Protein AF-A0A0D3ISE8-F1 (afdb_monomer_lite)

pLDDT: mean 75.09, std 15.98, range [28.34, 93.44]

Secondary structure (DSSP, 8-state):
--TTHHHHHHHHHHHHHHHHHHHHHHHHHHHHHHHHHHHHHHHHHHHHHHHHHHHH---SHHHHHHHHTT--HHHHHHHHHHHHHIIIIIS--GGG-----SSS-TTS--HHHHHHIIIIIIHHHHHHHHHTT---SSPPPP---------SSPPPHHHHHHHHHHS--HHHHHHHHHHHHHHHHHTTS--HHHHHS-SSPPPSSGGGTT-EEEEEEEEEETTEEEEEEEEEEEEEE--SSS-BSSTT--SBPPTT-EEEEE--BTTTTBPPEEEEE---GGGBT-SSTT-EEE-GGGS---PSP------------------

Organism: Emiliania huxleyi (strain CCMP1516) (NCBI:txid280463)

Foldseek 3Di:
DPPVVVVVVVVVVVVVVVVVVVVVLVVVVVVLVVLLVVLLQLQLVLQLLLLLCVQPADQAPVSLCVVQPPDDQVVLLVVLVSNQCSCCRNQVVVVLDDDDDPPPDPPPRHSVVSSCCVHVPVNVVVVVCVVVVNGDPGGDRDDRPPPPPPDPDDDDPVNVVCVVVSPDPVVVSVVSSVVVNVVCVVVVNDDSQLSLFDPFDDALDPVQAFFKKWWQAFAADPNDTDTDTAIWGFHDFFCQPDDAQDPPGPDGDHGSWTWTWGDQDPVRRRHTDTGTDDADRVLDSPNDHRRMYGDPVVSDPPDPDDDPPPPPPPPPPDDDDDD

Radius of gyration: 29.72 Å; chains: 1; bounding box: 118×64×83 Å

Structure (mmCIF, N/CA/C/O backbone):
data_AF-A0A0D3ISE8-F1
#
_entry.id   AF-A0A0D3ISE8-F1
#
loop_
_atom_site.group_PDB
_atom_site.id
_atom_site.type_symbol
_atom_site.label_atom_id
_atom_site.label_alt_id
_atom_site.label_comp_id
_atom_site.label_asym_id
_atom_site.label_entity_id
_atom_site.label_seq_id
_atom_site.pdbx_PDB_ins_code
_atom_site.Cartn_x
_atom_site.Cartn_y
_atom_site.Cartn_z
_atom_site.occupancy
_atom_site.B_iso_or_equiv
_atom_site.auth_seq_id
_atom_site.auth_comp_id
_atom_site.auth_asym_id
_atom_site.auth_atom_id
_atom_site.pdbx_PDB_model_num
ATOM 1 N N . MET A 1 1 ? 65.455 -18.758 -39.097 1.00 51.09 1 MET A N 1
ATOM 2 C CA . MET A 1 1 ? 64.749 -18.378 -37.848 1.00 51.09 1 MET A CA 1
ATOM 3 C C . MET A 1 1 ? 63.509 -17.487 -38.061 1.00 51.09 1 MET A C 1
ATOM 5 O O . MET A 1 1 ? 62.629 -17.531 -37.218 1.00 51.09 1 MET A O 1
ATOM 9 N N . ALA A 1 2 ? 63.367 -16.719 -39.157 1.00 54.50 2 ALA A N 1
ATOM 10 C CA . ALA A 1 2 ? 62.253 -15.760 -39.323 1.00 54.50 2 ALA A CA 1
ATOM 11 C C . ALA A 1 2 ? 60.922 -16.327 -39.887 1.00 54.50 2 ALA A C 1
ATOM 13 O O . ALA A 1 2 ? 59.869 -15.743 -39.660 1.00 54.50 2 ALA A O 1
ATOM 14 N N . ARG A 1 3 ? 60.924 -17.477 -40.584 1.00 52.91 3 ARG A N 1
ATOM 15 C CA . ARG A 1 3 ? 59.723 -18.024 -41.264 1.00 52.91 3 ARG A CA 1
ATOM 16 C C . ARG A 1 3 ? 58.707 -18.743 -40.358 1.00 52.91 3 ARG A C 1
ATOM 18 O O . ARG A 1 3 ? 57.596 -18.992 -40.805 1.00 52.91 3 ARG A O 1
ATOM 25 N N . ARG A 1 4 ? 59.058 -19.063 -39.105 1.00 54.62 4 ARG A N 1
ATOM 26 C CA . ARG A 1 4 ? 58.137 -19.699 -38.136 1.00 54.62 4 ARG A CA 1
ATOM 27 C C . ARG A 1 4 ? 57.311 -18.701 -37.312 1.00 54.62 4 ARG A C 1
ATOM 29 O O . ARG A 1 4 ? 56.326 -19.108 -36.732 1.00 54.62 4 ARG A O 1
ATOM 36 N N . ARG A 1 5 ? 57.657 -17.406 -37.304 1.00 59.53 5 ARG A N 1
ATOM 37 C CA . ARG A 1 5 ? 56.983 -16.393 -36.462 1.00 59.53 5 ARG A CA 1
ATOM 38 C C . ARG A 1 5 ? 55.667 -15.859 -37.038 1.00 59.53 5 ARG A C 1
ATOM 40 O O . ARG A 1 5 ? 54.804 -15.435 -36.290 1.00 59.53 5 ARG A O 1
ATOM 47 N N . LEU A 1 6 ? 55.507 -15.883 -38.361 1.00 62.50 6 LEU A N 1
ATOM 48 C CA . LEU A 1 6 ? 54.318 -15.368 -39.057 1.00 62.50 6 LEU A CA 1
ATOM 49 C C . LEU A 1 6 ? 53.047 -16.219 -38.845 1.00 62.50 6 LEU A C 1
ATOM 51 O O . LEU A 1 6 ? 51.999 -15.642 -38.572 1.00 62.50 6 LEU A O 1
ATOM 55 N N . PRO A 1 7 ? 53.098 -17.565 -38.934 1.00 70.69 7 PRO A N 1
ATOM 56 C CA . PRO A 1 7 ? 51.941 -18.412 -38.642 1.00 70.69 7 PRO A CA 1
ATOM 57 C C . PRO A 1 7 ? 51.504 -18.333 -37.176 1.00 70.69 7 PRO A C 1
ATOM 59 O O . PRO A 1 7 ? 50.307 -18.359 -36.903 1.00 70.69 7 PRO A O 1
ATOM 62 N N . ASP A 1 8 ? 52.464 -18.225 -36.256 1.00 73.00 8 ASP A N 1
ATOM 63 C CA . ASP A 1 8 ? 52.194 -18.131 -34.820 1.00 73.00 8 ASP A CA 1
ATOM 64 C C . ASP A 1 8 ? 51.576 -16.766 -34.474 1.00 73.00 8 ASP A C 1
ATOM 66 O O . ASP A 1 8 ? 50.517 -16.732 -33.857 1.00 73.00 8 ASP A O 1
ATOM 70 N N . ALA A 1 9 ? 52.101 -15.664 -35.025 1.00 71.50 9 ALA A N 1
ATOM 71 C CA . ALA A 1 9 ? 51.506 -14.331 -34.876 1.00 71.50 9 ALA A CA 1
ATOM 72 C C . ALA A 1 9 ? 50.088 -14.221 -35.479 1.00 71.50 9 ALA A C 1
ATOM 74 O O . ALA A 1 9 ? 49.227 -13.530 -34.942 1.00 71.50 9 ALA A O 1
ATOM 75 N N . LEU A 1 10 ? 49.805 -14.919 -36.589 1.00 71.62 10 LEU A N 1
ATOM 76 C CA . LEU A 1 10 ? 48.455 -14.977 -37.167 1.00 71.62 10 LEU A CA 1
ATOM 77 C C . LEU A 1 10 ? 47.486 -15.814 -36.320 1.00 71.62 10 LEU A C 1
ATOM 79 O O . LEU A 1 10 ? 46.290 -15.522 -36.301 1.00 71.62 10 LEU A O 1
ATOM 83 N N . LYS A 1 11 ? 47.970 -16.860 -35.640 1.00 75.31 11 LYS A N 1
ATOM 84 C CA . LYS A 1 11 ? 47.167 -17.638 -34.686 1.00 75.31 11 LYS A CA 1
ATOM 85 C C . LYS A 1 11 ? 46.884 -16.838 -33.419 1.00 75.31 11 LYS A C 1
ATOM 87 O O . LYS A 1 11 ? 45.742 -16.838 -32.976 1.00 75.31 11 LYS A O 1
ATOM 92 N N . GLU A 1 12 ? 47.884 -16.138 -32.893 1.00 72.19 12 GLU A N 1
ATOM 93 C CA . GLU A 1 12 ? 47.749 -15.242 -31.740 1.00 72.19 12 GLU A CA 1
ATOM 94 C C . GLU A 1 12 ? 46.764 -14.107 -32.043 1.00 72.19 12 GLU A C 1
ATOM 96 O O . GLU A 1 12 ? 45.778 -13.965 -31.329 1.00 72.19 12 GLU A O 1
ATOM 101 N N . GLY A 1 13 ? 46.908 -13.408 -33.175 1.00 71.56 13 GLY A N 1
ATOM 102 C CA . GLY A 1 13 ? 45.966 -12.353 -33.566 1.00 71.56 13 GLY A CA 1
ATOM 103 C C . GLY A 1 13 ? 44.532 -12.855 -33.789 1.00 71.56 13 GLY A C 1
ATOM 104 O O . GLY A 1 13 ? 43.572 -12.169 -33.450 1.00 71.56 13 GLY A O 1
ATOM 105 N N . ARG A 1 14 ? 44.347 -14.079 -34.308 1.00 75.00 14 ARG A N 1
ATOM 106 C CA . ARG A 1 14 ? 43.011 -14.702 -34.398 1.00 75.00 14 ARG A CA 1
ATOM 107 C C . ARG A 1 14 ? 42.446 -15.054 -33.023 1.00 75.00 14 ARG A C 1
ATOM 109 O O . ARG A 1 14 ? 41.250 -14.885 -32.814 1.00 75.00 14 ARG A O 1
ATOM 116 N N . ALA A 1 15 ? 43.278 -15.537 -32.104 1.00 74.88 15 ALA A N 1
ATOM 117 C CA . ALA A 1 15 ? 42.865 -15.846 -30.740 1.00 74.88 15 ALA A CA 1
ATOM 118 C C . ALA A 1 15 ? 42.490 -14.578 -29.953 1.00 74.88 15 ALA A C 1
ATOM 120 O O . ALA A 1 15 ? 41.506 -14.598 -29.220 1.00 74.88 15 ALA A O 1
ATOM 121 N N . GLU A 1 16 ? 43.210 -13.472 -30.154 1.00 73.38 16 GLU A N 1
ATOM 122 C CA . GLU A 1 16 ? 42.896 -12.164 -29.563 1.00 73.38 16 GLU A CA 1
ATOM 123 C C . GLU A 1 16 ? 41.580 -11.581 -30.094 1.00 73.38 16 GLU A C 1
ATOM 125 O O . GLU A 1 16 ? 40.774 -11.069 -29.320 1.00 73.38 16 GLU A O 1
ATOM 130 N N . VAL A 1 17 ? 41.315 -11.695 -31.400 1.00 76.00 17 VAL A N 1
ATOM 131 C CA . VAL A 1 17 ? 40.027 -11.267 -31.977 1.00 76.00 17 VAL A CA 1
ATOM 132 C C . VAL A 1 17 ? 38.878 -12.112 -31.421 1.00 76.00 17 VAL A C 1
ATOM 134 O O . VAL A 1 17 ? 37.874 -11.557 -30.984 1.00 76.00 17 VAL A O 1
ATOM 137 N N . LEU A 1 18 ? 39.048 -13.438 -31.353 1.00 75.94 18 LEU A N 1
ATOM 138 C CA . LEU A 1 18 ? 38.042 -14.340 -30.784 1.00 75.94 18 LEU A CA 1
ATOM 139 C C . LEU A 1 18 ? 37.783 -14.068 -29.296 1.00 75.94 18 LEU A C 1
ATOM 141 O O . LEU A 1 18 ? 36.626 -14.083 -28.878 1.00 75.94 18 LEU A O 1
ATOM 145 N N . SER A 1 19 ? 38.821 -13.803 -28.495 1.00 74.81 19 SER A N 1
ATOM 146 C CA . SER A 1 19 ? 38.646 -13.499 -27.068 1.00 74.81 19 SER A CA 1
ATOM 147 C C . SER A 1 19 ? 37.927 -12.166 -26.860 1.00 74.81 19 SER A C 1
ATOM 149 O O . SER A 1 19 ? 37.027 -12.068 -26.028 1.00 74.81 19 SER A O 1
ATOM 151 N N . HIS A 1 20 ? 38.252 -11.159 -27.669 1.00 74.31 20 HIS A N 1
ATOM 152 C CA . HIS A 1 20 ? 37.596 -9.859 -27.638 1.00 74.31 20 HIS A CA 1
ATOM 153 C C . HIS A 1 20 ? 36.128 -9.928 -28.091 1.00 74.31 20 HIS A C 1
ATOM 155 O O . HIS A 1 20 ? 35.269 -9.256 -27.513 1.00 74.31 20 HIS A O 1
ATOM 161 N N . ASP A 1 21 ? 35.808 -10.756 -29.087 1.00 73.00 21 ASP A N 1
ATOM 162 C CA . ASP A 1 21 ? 34.426 -10.971 -29.525 1.00 73.00 21 ASP A CA 1
ATOM 163 C C . ASP A 1 21 ? 33.613 -11.739 -28.469 1.00 73.00 21 ASP A C 1
ATOM 165 O O . ASP A 1 21 ? 32.480 -11.351 -28.171 1.00 73.00 21 ASP A O 1
ATOM 169 N N . GLN A 1 22 ? 34.206 -12.740 -27.808 1.00 76.25 22 GLN A N 1
ATOM 170 C CA . GLN A 1 22 ? 33.595 -13.419 -26.658 1.00 76.25 22 GLN A CA 1
ATOM 171 C C . GLN A 1 22 ? 33.342 -12.460 -25.489 1.00 76.25 22 GLN A C 1
ATOM 173 O O . GLN A 1 22 ? 32.250 -12.451 -24.923 1.00 76.25 22 GLN A O 1
ATOM 178 N N . GLU A 1 23 ? 34.306 -11.602 -25.149 1.00 77.75 23 GLU A N 1
ATOM 179 C CA . GLU A 1 23 ? 34.136 -10.614 -24.083 1.00 77.75 23 GLU A CA 1
ATOM 180 C C . GLU A 1 23 ? 33.018 -9.610 -24.413 1.00 77.75 23 GLU A C 1
ATOM 182 O O . GLU A 1 23 ? 32.206 -9.254 -23.553 1.00 77.75 23 GLU A O 1
ATOM 187 N N . LYS A 1 24 ? 32.915 -9.174 -25.675 1.00 78.31 24 LYS A N 1
ATOM 188 C CA . LYS A 1 24 ? 31.809 -8.325 -26.136 1.00 78.31 24 LYS A CA 1
ATOM 189 C C . LYS A 1 24 ? 30.454 -9.014 -26.019 1.00 78.31 24 LYS A C 1
ATOM 191 O O . LYS A 1 24 ? 29.491 -8.346 -25.637 1.00 78.31 24 LYS A O 1
ATOM 196 N N . LEU A 1 25 ? 30.365 -10.299 -26.361 1.00 74.69 25 LEU A N 1
ATOM 197 C CA . LEU A 1 25 ? 29.138 -11.081 -26.210 1.00 74.69 25 LEU A CA 1
ATOM 198 C C . LEU A 1 25 ? 28.745 -11.192 -24.734 1.00 74.69 25 LEU A C 1
ATOM 200 O O . LEU A 1 25 ? 27.628 -10.812 -24.393 1.00 74.69 25 LEU A O 1
ATOM 204 N N . LEU A 1 26 ? 29.678 -11.555 -23.850 1.00 74.12 26 LEU A N 1
ATOM 205 C CA . LEU A 1 26 ? 29.433 -11.636 -22.404 1.00 74.12 26 LEU A CA 1
ATOM 206 C C . LEU A 1 26 ? 28.942 -10.303 -21.822 1.00 74.12 26 LEU A C 1
ATOM 208 O O . LEU A 1 26 ? 27.924 -10.255 -21.134 1.00 74.12 26 LEU A O 1
ATOM 212 N N . ARG A 1 27 ? 29.595 -9.181 -22.154 1.00 75.12 27 ARG A N 1
ATOM 213 C CA . ARG A 1 27 ? 29.157 -7.848 -21.697 1.00 75.12 27 ARG A CA 1
ATOM 214 C C . ARG A 1 27 ? 27.747 -7.495 -22.181 1.00 75.12 27 ARG A C 1
ATOM 216 O O . ARG A 1 27 ? 27.013 -6.790 -21.485 1.00 75.12 27 ARG A O 1
ATOM 223 N N . ARG A 1 28 ? 27.362 -7.946 -23.378 1.00 71.25 28 ARG A N 1
ATOM 224 C CA . ARG A 1 28 ? 26.012 -7.740 -23.925 1.00 71.25 28 ARG A CA 1
ATOM 225 C C . ARG A 1 28 ? 24.989 -8.620 -23.222 1.00 71.25 28 ARG A C 1
ATOM 227 O O . ARG A 1 28 ? 23.940 -8.103 -22.851 1.00 71.25 28 ARG A O 1
ATOM 234 N N . GLU A 1 29 ? 25.302 -9.890 -22.996 1.00 72.81 29 GLU A N 1
ATOM 235 C CA . GLU A 1 29 ? 24.462 -10.808 -22.223 1.00 72.81 29 GLU A CA 1
ATOM 236 C C . GLU A 1 29 ? 24.224 -10.273 -20.807 1.00 72.81 29 GLU A C 1
ATOM 238 O O . GLU A 1 29 ? 23.079 -10.190 -20.365 1.00 72.81 29 GLU A O 1
ATOM 243 N N . GLU A 1 30 ? 25.267 -9.785 -20.130 1.00 75.75 30 GLU A N 1
ATOM 244 C CA . GLU A 1 30 ? 25.132 -9.119 -18.833 1.00 75.75 30 GLU A CA 1
ATOM 245 C C . GLU A 1 30 ? 24.231 -7.880 -18.900 1.00 75.75 30 GLU A C 1
ATOM 247 O O . GLU A 1 30 ? 23.394 -7.665 -18.021 1.00 75.75 30 GLU A O 1
ATOM 252 N N . ALA A 1 31 ? 24.389 -7.039 -19.927 1.00 74.19 31 ALA A N 1
ATOM 253 C CA . ALA A 1 31 ? 23.574 -5.839 -20.090 1.00 74.19 31 ALA A CA 1
ATOM 254 C C . ALA A 1 31 ? 22.096 -6.183 -20.326 1.00 74.19 31 ALA A C 1
ATOM 256 O O . ALA A 1 31 ? 21.219 -5.568 -19.713 1.00 74.19 31 ALA A O 1
ATOM 257 N N . VAL A 1 32 ? 21.824 -7.185 -21.163 1.00 72.81 32 VAL A N 1
ATOM 258 C CA . VAL A 1 32 ? 20.482 -7.728 -21.410 1.00 72.81 32 VAL A CA 1
ATOM 259 C C . VAL A 1 32 ? 19.896 -8.304 -20.123 1.00 72.81 32 VAL A C 1
ATOM 261 O O . VAL A 1 32 ? 18.769 -7.972 -19.760 1.00 72.81 32 VAL A O 1
ATOM 264 N N . GLN A 1 33 ? 20.672 -9.081 -19.365 1.00 74.56 33 GLN A N 1
ATOM 265 C CA . GLN A 1 33 ? 20.223 -9.657 -18.100 1.00 74.56 33 GLN A CA 1
ATOM 266 C C . GLN A 1 33 ? 19.916 -8.578 -17.053 1.00 74.56 33 GLN A C 1
ATOM 268 O O . GLN A 1 33 ? 18.915 -8.671 -16.341 1.00 74.56 33 GLN A O 1
ATOM 273 N N . ARG A 1 34 ? 20.726 -7.515 -16.972 1.00 77.69 34 ARG A N 1
ATOM 274 C CA . ARG A 1 34 ? 20.446 -6.360 -16.101 1.00 77.69 34 ARG A CA 1
ATOM 275 C C . ARG A 1 34 ? 19.155 -5.653 -16.505 1.00 77.69 34 ARG A C 1
ATOM 277 O O . ARG A 1 34 ? 18.360 -5.310 -15.633 1.00 77.69 34 ARG A O 1
ATOM 284 N N . GLN A 1 35 ? 18.921 -5.458 -17.804 1.00 74.38 35 GLN A N 1
ATOM 285 C CA . GLN A 1 35 ? 17.669 -4.881 -18.302 1.00 74.38 35 GLN A CA 1
ATOM 286 C C . GLN A 1 35 ? 16.468 -5.773 -17.982 1.00 74.38 35 GLN A C 1
ATOM 288 O O . GLN A 1 35 ? 15.439 -5.262 -17.545 1.00 74.38 35 GLN A O 1
ATOM 293 N N . LEU A 1 36 ? 16.609 -7.092 -18.134 1.00 75.19 36 LEU A N 1
ATOM 294 C CA . LEU A 1 36 ? 15.574 -8.060 -17.790 1.00 75.19 36 LEU A CA 1
ATOM 295 C C . LEU A 1 36 ? 15.246 -8.027 -16.296 1.00 75.19 36 LEU A C 1
ATOM 297 O O . LEU A 1 36 ? 14.078 -7.944 -15.931 1.00 75.19 36 LEU A O 1
ATOM 301 N N . ASN A 1 37 ? 16.258 -8.035 -15.430 1.00 79.12 37 ASN A N 1
ATOM 302 C CA . ASN A 1 37 ? 16.052 -7.943 -13.987 1.00 79.12 37 ASN A CA 1
ATOM 303 C C . ASN A 1 37 ? 15.354 -6.625 -13.623 1.00 79.12 37 ASN A C 1
ATOM 305 O O . ASN A 1 37 ? 14.360 -6.637 -12.905 1.00 79.12 37 ASN A O 1
ATOM 309 N N . ALA A 1 38 ? 15.790 -5.495 -14.188 1.00 79.88 38 ALA A N 1
ATOM 310 C CA . ALA A 1 38 ? 15.128 -4.210 -13.974 1.00 79.88 38 ALA A CA 1
ATOM 311 C C . ALA A 1 38 ? 13.668 -4.206 -14.470 1.00 79.88 38 ALA A C 1
ATOM 313 O O . ALA A 1 38 ? 12.804 -3.603 -13.835 1.00 79.88 38 ALA A O 1
ATOM 314 N N . ALA A 1 39 ? 13.376 -4.886 -15.581 1.00 79.88 39 ALA A N 1
ATOM 315 C CA . ALA A 1 39 ? 12.022 -5.054 -16.102 1.00 79.88 39 ALA A CA 1
ATOM 316 C C . ALA A 1 39 ? 11.137 -5.863 -15.148 1.00 79.88 39 ALA A C 1
ATOM 318 O O . ALA A 1 39 ? 10.020 -5.449 -14.851 1.00 79.88 39 ALA A O 1
ATOM 319 N N . VAL A 1 40 ? 11.647 -6.993 -14.650 1.00 81.38 40 VAL A N 1
ATOM 320 C CA . VAL A 1 40 ? 10.960 -7.859 -13.682 1.00 81.38 40 VAL A CA 1
ATOM 321 C C . VAL A 1 40 ? 10.637 -7.078 -12.412 1.00 81.38 40 VAL A C 1
ATOM 323 O O . VAL A 1 40 ? 9.490 -7.074 -11.975 1.00 81.38 40 VAL A O 1
ATOM 326 N N . GLU A 1 41 ? 11.613 -6.360 -11.862 1.00 81.81 41 GLU A N 1
ATOM 327 C CA . GLU A 1 41 ? 11.424 -5.563 -10.652 1.00 81.81 41 GLU A CA 1
ATOM 328 C C . GLU A 1 41 ? 10.394 -4.438 -10.869 1.00 81.81 41 GLU A C 1
ATOM 330 O O . GLU A 1 41 ? 9.518 -4.228 -10.026 1.00 81.81 41 GLU A O 1
ATOM 335 N N . ARG A 1 42 ? 10.435 -3.747 -12.015 1.00 82.56 42 ARG A N 1
ATOM 336 C CA . ARG A 1 42 ? 9.412 -2.746 -12.367 1.00 82.56 42 ARG A CA 1
ATOM 337 C C . ARG A 1 42 ? 8.030 -3.365 -12.510 1.00 82.56 42 ARG A C 1
ATOM 339 O O . ARG A 1 42 ? 7.062 -2.769 -12.053 1.00 82.56 42 ARG A O 1
ATOM 346 N N . TYR A 1 43 ? 7.929 -4.545 -13.120 1.00 83.81 43 TYR A N 1
ATOM 347 C CA . TYR A 1 43 ? 6.638 -5.195 -13.305 1.00 83.81 43 TYR A CA 1
ATOM 348 C C . TYR A 1 43 ? 6.047 -5.678 -11.980 1.00 83.81 43 TYR A C 1
ATOM 350 O O . TYR A 1 43 ? 4.857 -5.508 -11.744 1.00 83.81 43 TYR A O 1
ATOM 358 N N . ALA A 1 44 ? 6.881 -6.199 -11.080 1.00 82.00 44 ALA A N 1
ATOM 359 C CA . ALA A 1 44 ? 6.465 -6.552 -9.729 1.00 82.00 44 ALA A CA 1
ATOM 360 C C . ALA A 1 44 ? 5.920 -5.329 -8.970 1.00 82.00 44 ALA A C 1
ATOM 362 O O . ALA A 1 44 ? 4.840 -5.399 -8.395 1.00 82.00 44 ALA A O 1
ATOM 363 N N . ALA A 1 45 ? 6.598 -4.177 -9.064 1.00 82.75 45 ALA A N 1
ATOM 364 C CA . ALA A 1 45 ? 6.101 -2.935 -8.466 1.00 82.75 45 ALA A CA 1
ATOM 365 C C . ALA A 1 45 ? 4.789 -2.454 -9.117 1.00 82.75 45 ALA A C 1
ATOM 367 O O . ALA A 1 45 ? 3.889 -1.990 -8.425 1.00 82.75 45 ALA A O 1
ATOM 368 N N . ALA A 1 46 ? 4.644 -2.601 -10.439 1.00 85.31 46 ALA A N 1
ATOM 369 C CA . ALA A 1 46 ? 3.406 -2.271 -11.144 1.00 85.31 46 ALA A CA 1
ATOM 370 C C . ALA A 1 46 ? 2.230 -3.163 -10.713 1.00 85.31 46 ALA A C 1
ATOM 372 O O . ALA A 1 46 ? 1.123 -2.658 -10.554 1.00 85.31 46 ALA A O 1
ATOM 373 N N . LEU A 1 47 ? 2.460 -4.461 -10.477 1.00 85.62 47 LEU A N 1
ATOM 374 C CA . LEU A 1 47 ? 1.444 -5.375 -9.938 1.00 85.62 47 LEU A CA 1
ATOM 375 C C . LEU A 1 47 ? 0.967 -4.921 -8.553 1.00 85.62 47 LEU A C 1
ATOM 377 O O . LEU A 1 47 ? -0.234 -4.813 -8.326 1.00 85.62 47 LEU A O 1
ATOM 381 N N . GLU A 1 48 ? 1.899 -4.596 -7.655 1.00 83.12 48 GLU A N 1
ATOM 382 C CA . GLU A 1 48 ? 1.579 -4.088 -6.316 1.00 83.12 48 GLU A CA 1
ATOM 383 C C . GLU A 1 48 ? 0.787 -2.771 -6.390 1.00 83.12 48 GLU A C 1
ATOM 385 O O . GLU A 1 48 ? -0.247 -2.619 -5.743 1.00 83.12 48 GLU A O 1
ATOM 390 N N . LEU A 1 49 ? 1.226 -1.831 -7.229 1.00 86.56 49 LEU A N 1
ATOM 391 C CA . LEU A 1 49 ? 0.555 -0.547 -7.437 1.00 86.56 49 LEU A CA 1
ATOM 392 C C . LEU A 1 49 ? -0.828 -0.689 -8.087 1.00 86.56 49 LEU A C 1
ATOM 394 O O . LEU A 1 49 ? -1.728 0.094 -7.790 1.00 86.56 49 LEU A O 1
ATOM 398 N N . PHE A 1 50 ? -1.024 -1.687 -8.946 1.00 87.06 50 PHE A N 1
ATOM 399 C CA . PHE A 1 50 ? -2.320 -1.984 -9.547 1.00 87.06 50 PHE A CA 1
ATOM 400 C C . PHE A 1 50 ? -3.312 -2.558 -8.525 1.00 87.06 50 PHE A C 1
ATOM 402 O O . PHE A 1 50 ? -4.470 -2.134 -8.483 1.00 87.06 50 PHE A O 1
ATOM 409 N N . ASP A 1 51 ? -2.857 -3.465 -7.657 1.00 84.94 51 ASP A N 1
ATOM 410 C CA . ASP A 1 51 ? -3.664 -3.979 -6.545 1.00 84.94 51 ASP A CA 1
ATOM 411 C C . ASP A 1 51 ? -4.040 -2.838 -5.580 1.00 84.94 51 ASP A C 1
ATOM 413 O O . ASP A 1 51 ? -5.203 -2.696 -5.190 1.00 84.94 51 ASP A O 1
ATOM 417 N N . GLN A 1 52 ? -3.082 -1.954 -5.274 1.00 84.50 52 GLN A N 1
ATOM 418 C CA . GLN A 1 52 ? -3.314 -0.745 -4.477 1.00 84.50 52 GLN A CA 1
ATOM 419 C C . GLN A 1 52 ? -4.323 0.204 -5.124 1.00 84.50 52 GLN A C 1
ATOM 421 O O . GLN A 1 52 ? -5.187 0.734 -4.431 1.00 84.50 52 GLN A O 1
ATOM 426 N N . TRP A 1 53 ? -4.248 0.410 -6.440 1.00 89.00 53 TRP A N 1
ATOM 427 C CA . TRP A 1 53 ? -5.210 1.237 -7.168 1.00 89.00 53 TRP A CA 1
ATOM 428 C C . TRP A 1 53 ? -6.633 0.689 -7.034 1.00 89.00 53 TRP A C 1
ATOM 430 O O . TRP A 1 53 ? -7.568 1.449 -6.778 1.00 89.00 53 TRP A O 1
ATOM 440 N N . ARG A 1 54 ? -6.805 -0.632 -7.148 1.00 85.44 54 ARG A N 1
ATOM 441 C CA . ARG A 1 54 ? -8.118 -1.273 -6.999 1.00 85.44 54 ARG A CA 1
ATOM 442 C C . ARG A 1 54 ? -8.683 -1.149 -5.589 1.00 85.44 54 ARG A C 1
ATOM 444 O O . ARG A 1 54 ? -9.883 -0.922 -5.451 1.00 85.44 54 ARG A O 1
ATOM 451 N N . ALA A 1 55 ? -7.839 -1.305 -4.572 1.00 82.12 55 ALA A N 1
ATOM 452 C CA . ALA A 1 55 ? -8.262 -1.279 -3.175 1.00 82.12 55 ALA A CA 1
ATOM 453 C C . ALA A 1 55 ? -8.433 0.150 -2.624 1.00 82.12 55 ALA A C 1
ATOM 455 O O . ALA A 1 55 ? -9.398 0.436 -1.923 1.00 82.12 55 ALA A O 1
ATOM 456 N N . GLN A 1 56 ? -7.504 1.055 -2.941 1.00 84.25 56 GLN A N 1
ATOM 457 C CA . GLN A 1 56 ? -7.334 2.352 -2.272 1.00 84.25 56 GLN A CA 1
ATOM 458 C C . GLN A 1 56 ? -7.249 3.548 -3.244 1.00 84.25 56 GLN A C 1
ATOM 460 O O . GLN A 1 56 ? -6.925 4.666 -2.828 1.00 84.25 56 GLN A O 1
ATOM 465 N N . GLY A 1 57 ? -7.521 3.354 -4.537 1.00 86.06 57 GLY A N 1
ATOM 466 C CA . GLY A 1 57 ? -7.534 4.436 -5.520 1.00 86.06 57 GLY A CA 1
ATOM 467 C C . GLY A 1 57 ? -8.672 5.428 -5.266 1.00 86.06 57 GLY A C 1
ATOM 468 O O . GLY A 1 57 ? -9.844 5.051 -5.262 1.00 86.06 57 GLY A O 1
ATOM 469 N N . VAL A 1 58 ? -8.337 6.710 -5.088 1.00 89.19 58 VAL A N 1
ATOM 470 C CA . VAL A 1 58 ? -9.346 7.775 -4.924 1.00 89.19 58 VAL A CA 1
ATOM 471 C C . VAL A 1 58 ? -10.081 8.026 -6.236 1.00 89.19 58 VAL A C 1
ATOM 473 O O . VAL A 1 58 ? -9.457 8.038 -7.289 1.00 89.19 58 VAL A O 1
ATOM 476 N N . LYS A 1 59 ? -11.393 8.246 -6.203 1.00 87.44 59 LYS A N 1
ATOM 477 C CA . LYS A 1 59 ? -12.223 8.475 -7.399 1.00 87.44 59 LYS A CA 1
ATOM 478 C C . LYS A 1 59 ? -12.738 9.905 -7.501 1.00 87.44 59 LYS A C 1
ATOM 480 O O . LYS A 1 59 ? -13.188 10.306 -8.570 1.00 87.44 59 LYS A O 1
ATOM 485 N N . THR A 1 60 ? -12.718 10.651 -6.400 1.00 88.31 60 THR A N 1
ATOM 486 C CA . THR A 1 60 ? -13.300 11.993 -6.303 1.00 88.31 60 THR A CA 1
ATOM 487 C C . THR A 1 60 ? -12.407 12.931 -5.496 1.00 88.31 60 THR A C 1
ATOM 489 O O . THR A 1 60 ? -11.592 12.487 -4.686 1.00 88.31 60 THR A O 1
ATOM 492 N N . ALA A 1 61 ? -12.604 14.241 -5.672 1.00 88.06 61 ALA A N 1
ATOM 493 C CA . ALA A 1 61 ? -11.907 15.257 -4.883 1.00 88.06 61 ALA A CA 1
ATOM 494 C C . ALA A 1 61 ? -12.188 15.123 -3.376 1.00 88.06 61 ALA A C 1
ATOM 496 O O . ALA A 1 61 ? -11.274 15.234 -2.567 1.00 88.06 61 ALA A O 1
ATOM 497 N N . ALA A 1 62 ? -13.425 14.794 -2.992 1.00 87.75 62 A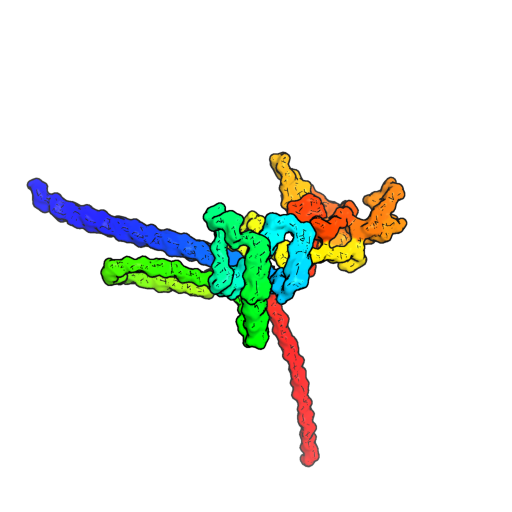LA A N 1
ATOM 498 C CA . ALA A 1 62 ? -13.786 14.582 -1.590 1.00 87.75 62 ALA A CA 1
ATOM 499 C C . ALA A 1 62 ? -13.046 13.386 -0.961 1.00 87.75 62 ALA A C 1
ATOM 501 O O . ALA A 1 62 ? -12.623 13.452 0.192 1.00 87.75 62 ALA A O 1
ATOM 502 N N . GLU A 1 63 ? -12.867 12.293 -1.710 1.00 88.44 63 GLU A N 1
ATOM 503 C CA . GLU A 1 63 ? -12.073 11.145 -1.254 1.00 88.44 63 GLU A CA 1
ATOM 504 C C . GLU A 1 63 ? -10.582 11.472 -1.152 1.00 88.44 63 GLU A C 1
ATOM 506 O O . GLU A 1 63 ? -9.917 10.969 -0.245 1.00 88.44 63 GLU A O 1
ATOM 511 N N . LEU A 1 64 ? -10.063 12.312 -2.053 1.00 88.38 64 LEU A N 1
ATOM 512 C CA . LEU A 1 64 ? -8.685 12.788 -1.987 1.00 88.38 64 LEU A CA 1
ATOM 513 C C . LEU A 1 64 ? -8.461 13.658 -0.747 1.00 88.38 64 LEU A C 1
ATOM 515 O O . LEU A 1 64 ? -7.539 13.388 0.014 1.00 88.38 64 LEU A O 1
ATOM 519 N N . GLU A 1 65 ? -9.324 14.640 -0.489 1.00 88.06 65 GLU A N 1
ATOM 520 C CA . GLU A 1 65 ? -9.205 15.488 0.703 1.00 88.06 65 GLU A CA 1
ATOM 521 C C . GLU A 1 65 ? -9.336 14.673 1.995 1.00 88.06 65 GLU A C 1
ATOM 523 O O . GLU A 1 65 ? -8.569 14.874 2.934 1.00 88.06 65 GLU A O 1
ATOM 528 N N . ARG A 1 66 ? -10.214 13.661 2.031 1.00 87.00 66 ARG A N 1
ATOM 529 C CA . ARG A 1 66 ? -10.273 12.720 3.162 1.00 87.00 66 ARG A CA 1
ATOM 530 C C . ARG A 1 66 ? -8.976 11.924 3.322 1.00 87.00 66 ARG A C 1
ATOM 532 O O . ARG A 1 66 ? -8.543 11.693 4.443 1.00 87.00 66 ARG A O 1
ATOM 539 N N . ALA A 1 67 ? -8.352 11.511 2.219 1.00 83.94 67 ALA A N 1
ATOM 540 C CA . ALA A 1 67 ? -7.090 10.773 2.244 1.00 83.94 67 ALA A CA 1
ATOM 541 C C . ALA A 1 67 ? -5.893 11.631 2.687 1.00 83.94 67 ALA A C 1
ATOM 543 O O . ALA A 1 67 ? -4.900 11.076 3.163 1.00 83.94 67 ALA A O 1
ATOM 544 N N . LEU A 1 68 ? -5.972 12.952 2.514 1.00 86.50 68 LEU A N 1
ATOM 545 C CA . LEU A 1 68 ? -4.943 13.917 2.915 1.00 86.50 68 LEU A CA 1
ATOM 546 C C . LEU A 1 68 ? -5.204 14.532 4.299 1.00 86.50 68 LEU A C 1
ATOM 548 O O . LEU A 1 68 ? -4.273 15.024 4.938 1.00 86.50 68 LEU A O 1
ATOM 552 N N . GLY A 1 69 ? -6.450 14.490 4.773 1.00 84.81 69 GLY A N 1
ATOM 553 C CA . GLY A 1 69 ? -6.868 15.048 6.053 1.00 84.81 69 GLY A CA 1
ATOM 554 C C . GLY A 1 69 ? -6.063 14.495 7.230 1.00 84.81 69 GLY A C 1
ATOM 555 O O . GLY A 1 69 ? -5.898 13.287 7.380 1.00 84.81 69 GLY A O 1
ATOM 556 N N . GLY A 1 70 ? -5.545 15.395 8.069 1.00 78.44 70 GLY A N 1
ATOM 557 C CA . GLY A 1 70 ? -4.786 15.042 9.274 1.00 78.44 70 GLY A CA 1
ATOM 558 C C . GLY A 1 70 ? -3.356 14.538 9.035 1.00 78.44 70 GLY A C 1
ATOM 559 O O . GLY A 1 70 ? -2.671 14.231 10.008 1.00 78.44 70 GLY A O 1
ATOM 560 N N . LYS A 1 71 ? -2.891 14.466 7.780 1.00 83.69 71 LYS A N 1
ATOM 561 C CA . LYS A 1 71 ? -1.506 14.112 7.431 1.00 83.69 71 LYS A CA 1
ATOM 562 C C . LYS A 1 71 ? -0.601 15.343 7.405 1.00 83.69 71 LYS A C 1
ATOM 564 O O . LYS A 1 71 ? -1.039 16.435 7.041 1.00 83.69 71 LYS A O 1
ATOM 569 N N . SER A 1 72 ? 0.668 15.148 7.746 1.00 83.88 72 SER A N 1
ATOM 570 C CA . SER A 1 72 ? 1.720 16.158 7.587 1.00 83.88 72 SER A CA 1
ATOM 571 C C . SER A 1 72 ? 2.059 16.399 6.109 1.00 83.88 72 SER A C 1
ATOM 573 O O . SER A 1 72 ? 1.802 15.550 5.259 1.00 83.88 72 SER A O 1
ATOM 575 N N . GLU A 1 73 ? 2.670 17.541 5.784 1.00 83.25 73 GLU A N 1
ATOM 576 C CA . GLU A 1 73 ? 3.096 17.882 4.415 1.00 83.25 73 GLU A CA 1
ATOM 577 C C . GLU A 1 73 ? 3.886 16.761 3.690 1.00 83.25 73 GLU A C 1
ATOM 579 O O . GLU A 1 73 ? 3.514 16.408 2.566 1.00 83.25 73 GLU A O 1
ATOM 584 N N . PRO A 1 74 ? 4.908 16.116 4.298 1.00 83.38 74 PRO A N 1
ATOM 585 C CA . PRO A 1 74 ? 5.615 15.014 3.640 1.00 83.38 74 PRO A CA 1
ATOM 586 C C . PRO A 1 74 ? 4.733 13.775 3.427 1.00 83.38 74 PRO A C 1
ATOM 588 O O . PRO A 1 74 ? 4.854 13.102 2.404 1.00 83.38 74 PRO A O 1
ATOM 591 N N . GLU A 1 75 ? 3.820 13.477 4.353 1.00 82.69 75 GLU A N 1
ATOM 592 C CA . GLU A 1 75 ? 2.876 12.359 4.222 1.00 82.69 75 GLU A CA 1
ATOM 593 C C . GLU A 1 75 ? 1.818 12.629 3.142 1.00 82.69 75 GLU A C 1
ATOM 595 O O . GLU A 1 75 ? 1.415 11.712 2.425 1.00 82.69 75 GLU A O 1
ATOM 600 N N . GLN A 1 76 ? 1.386 13.884 2.988 1.00 85.75 76 GLN A N 1
ATOM 601 C CA . GLN A 1 76 ? 0.496 14.307 1.907 1.00 85.75 76 GLN A CA 1
ATOM 602 C C . GLN A 1 76 ? 1.174 14.155 0.544 1.00 85.75 76 GLN A C 1
ATOM 604 O O . GLN A 1 76 ? 0.570 13.619 -0.386 1.00 85.75 76 GLN A O 1
ATOM 609 N N . LEU A 1 77 ? 2.439 14.570 0.431 1.00 85.62 77 LEU A N 1
ATOM 610 C CA . LEU A 1 77 ? 3.222 14.405 -0.792 1.00 85.62 77 LEU A CA 1
ATOM 611 C C . LEU A 1 77 ? 3.422 12.922 -1.131 1.00 85.62 77 LEU A C 1
ATOM 613 O O . LEU A 1 77 ? 3.245 12.532 -2.286 1.00 85.62 77 LEU A O 1
ATOM 617 N N . ALA A 1 78 ? 3.734 12.090 -0.134 1.00 84.44 78 ALA A N 1
ATOM 618 C CA . ALA A 1 78 ? 3.868 10.647 -0.313 1.00 84.44 78 ALA A CA 1
ATOM 619 C C . ALA A 1 78 ? 2.555 9.999 -0.786 1.00 84.44 78 ALA A C 1
ATOM 621 O O . ALA A 1 78 ? 2.575 9.205 -1.726 1.00 84.44 78 ALA A O 1
ATOM 622 N N . GLU A 1 79 ? 1.408 10.369 -0.204 1.00 86.31 79 GLU A N 1
ATOM 623 C CA . GLU A 1 79 ? 0.097 9.863 -0.634 1.00 86.31 79 GLU A CA 1
ATOM 624 C C . GLU A 1 79 ? -0.251 10.313 -2.060 1.00 86.31 79 GLU A C 1
ATOM 626 O O . GLU A 1 79 ? -0.685 9.494 -2.867 1.00 86.31 79 GLU A O 1
ATOM 631 N N . LEU A 1 80 ? -0.038 11.588 -2.402 1.00 88.75 80 LEU A N 1
ATOM 632 C CA . LEU A 1 80 ? -0.295 12.104 -3.752 1.00 88.75 80 LEU A CA 1
ATOM 633 C C . LEU A 1 80 ? 0.557 11.384 -4.792 1.00 88.75 80 LEU A C 1
ATOM 635 O O . LEU A 1 80 ? 0.036 10.902 -5.800 1.00 88.75 80 LEU A O 1
ATOM 639 N N . ARG A 1 81 ? 1.856 11.251 -4.514 1.00 88.31 81 ARG A N 1
ATOM 640 C CA . ARG A 1 81 ? 2.778 10.487 -5.349 1.00 88.31 81 ARG A CA 1
ATOM 641 C C . ARG A 1 81 ? 2.289 9.056 -5.541 1.00 88.31 81 ARG A C 1
ATOM 643 O O . ARG A 1 81 ? 2.202 8.598 -6.677 1.00 88.31 81 ARG A O 1
ATOM 650 N N . ARG A 1 82 ? 1.900 8.385 -4.457 1.00 87.56 82 ARG A N 1
ATOM 651 C CA . ARG A 1 82 ? 1.368 7.020 -4.494 1.00 87.56 82 ARG A CA 1
ATOM 652 C C . ARG A 1 82 ? 0.116 6.923 -5.376 1.00 87.56 82 ARG A C 1
ATOM 654 O O . ARG A 1 82 ? 0.049 6.040 -6.224 1.00 87.56 82 ARG A O 1
ATOM 661 N N . GLN A 1 83 ? -0.842 7.846 -5.249 1.00 89.38 83 GLN A N 1
ATOM 662 C CA . GLN A 1 83 ? -2.068 7.876 -6.070 1.00 89.38 83 GLN A CA 1
ATOM 663 C C . GLN A 1 83 ? -1.794 8.085 -7.567 1.00 89.38 83 GLN A C 1
ATOM 665 O O . GLN A 1 83 ? -2.529 7.560 -8.411 1.00 89.38 83 GLN A O 1
ATOM 670 N N . ILE A 1 84 ? -0.749 8.843 -7.900 1.00 89.50 84 ILE A N 1
ATOM 671 C CA . ILE A 1 84 ? -0.301 9.055 -9.279 1.00 89.50 84 ILE A CA 1
ATOM 672 C C . ILE A 1 84 ? 0.416 7.801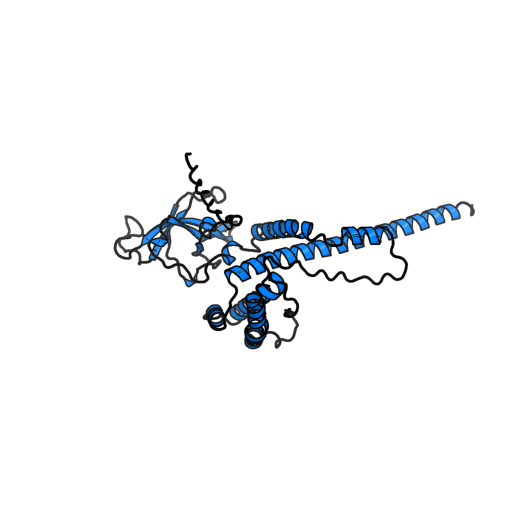 -9.797 1.00 89.50 84 ILE A C 1
ATOM 674 O O . ILE A 1 84 ? 0.057 7.297 -10.859 1.00 89.50 84 ILE A O 1
ATOM 678 N N . GLU A 1 85 ? 1.370 7.247 -9.041 1.00 88.38 85 GLU A N 1
ATOM 679 C CA . GLU A 1 85 ? 2.136 6.043 -9.407 1.00 88.38 85 GLU A CA 1
ATOM 680 C C . GLU A 1 85 ? 1.240 4.804 -9.583 1.00 88.38 85 GLU A C 1
ATOM 682 O O . GLU A 1 85 ? 1.429 4.036 -10.528 1.00 88.38 85 GLU A O 1
ATOM 687 N N . MET A 1 86 ? 0.197 4.656 -8.760 1.00 88.19 86 MET A N 1
ATOM 688 C CA . MET A 1 86 ? -0.869 3.654 -8.925 1.00 88.19 86 MET A CA 1
ATOM 689 C C . MET A 1 86 ? -1.445 3.618 -10.354 1.00 88.19 86 MET A C 1
ATOM 691 O O . MET A 1 86 ? -1.773 2.555 -10.885 1.00 88.19 86 MET A O 1
ATOM 695 N N . ARG A 1 87 ? -1.536 4.777 -11.011 1.00 89.81 87 ARG A N 1
ATOM 696 C CA . ARG A 1 87 ? -2.135 4.931 -12.343 1.00 89.81 87 ARG A CA 1
ATOM 697 C C . ARG A 1 87 ? -1.093 4.973 -13.453 1.00 89.81 87 ARG A C 1
ATOM 699 O O . ARG A 1 87 ? -1.245 4.297 -14.468 1.00 89.81 87 ARG A O 1
ATOM 706 N N . THR A 1 88 ? -0.013 5.721 -13.270 1.00 87.62 88 THR A N 1
ATOM 707 C CA . THR A 1 88 ? 1.042 5.836 -14.285 1.00 87.62 88 THR A CA 1
ATOM 708 C C . THR A 1 88 ? 1.826 4.535 -14.426 1.00 87.62 88 THR A C 1
ATOM 710 O O . THR A 1 88 ? 2.020 4.062 -15.544 1.00 87.62 88 THR A O 1
ATOM 713 N N . VAL A 1 89 ? 2.210 3.917 -13.305 1.00 85.25 89 VAL A N 1
ATOM 714 C CA . VAL A 1 89 ? 2.981 2.668 -13.273 1.00 85.25 89 VAL A CA 1
ATOM 715 C C . VAL A 1 89 ? 2.051 1.458 -13.221 1.00 85.25 89 VAL A C 1
ATOM 717 O O . VAL A 1 89 ? 2.178 0.573 -14.061 1.00 85.25 89 VAL A O 1
ATOM 720 N N . GLY A 1 90 ? 1.090 1.427 -12.289 1.00 84.00 90 GLY A N 1
ATOM 721 C CA . GLY A 1 90 ? 0.192 0.274 -12.127 1.00 84.00 90 GLY A CA 1
ATOM 722 C C . GLY A 1 90 ? -0.736 0.054 -13.328 1.00 84.00 90 GLY A C 1
ATOM 723 O O . GLY A 1 90 ? -0.801 -1.044 -13.882 1.00 84.00 90 GLY A O 1
ATOM 724 N N . CYS A 1 91 ? -1.412 1.112 -13.787 1.00 85.75 91 CYS A N 1
ATOM 725 C CA . CYS A 1 91 ? -2.305 1.061 -14.956 1.00 85.75 91 CYS A CA 1
ATOM 726 C C . CYS A 1 91 ? -1.597 1.342 -16.296 1.00 85.75 91 CYS A C 1
ATOM 728 O O . CYS A 1 91 ? -2.222 1.231 -17.352 1.00 85.75 91 CYS A O 1
ATOM 730 N N . GLY A 1 92 ? -0.310 1.707 -16.276 1.00 83.94 92 GLY A N 1
ATOM 731 C CA . GLY A 1 92 ? 0.484 1.972 -17.479 1.00 83.94 92 GLY A CA 1
ATOM 732 C C . GLY A 1 92 ? 0.147 3.272 -18.206 1.00 83.94 92 GLY A C 1
ATOM 733 O O . GLY A 1 92 ? 0.405 3.380 -19.407 1.00 83.94 92 GLY A O 1
ATOM 734 N N . TRP A 1 93 ? -0.443 4.263 -17.532 1.00 88.75 93 TRP A N 1
ATOM 735 C CA . TRP A 1 93 ? -0.764 5.562 -18.134 1.00 88.75 93 TRP A CA 1
ATOM 736 C C . TRP A 1 93 ? 0.476 6.459 -18.216 1.00 88.75 93 TRP A C 1
ATOM 738 O O . TRP A 1 93 ? 0.568 7.504 -17.575 1.00 88.75 93 TRP A O 1
ATOM 748 N N . THR A 1 94 ? 1.450 6.042 -19.026 1.00 83.19 94 THR A N 1
ATOM 749 C CA . THR A 1 94 ? 2.774 6.681 -19.141 1.00 83.19 94 THR A CA 1
ATOM 750 C C . THR A 1 94 ? 2.735 8.114 -19.678 1.00 83.19 94 THR A C 1
ATOM 752 O O . THR A 1 94 ? 3.697 8.857 -19.522 1.00 83.19 94 THR A O 1
ATOM 755 N N . HIS A 1 95 ? 1.621 8.544 -20.274 1.00 81.88 95 HIS A N 1
ATOM 756 C CA . HIS A 1 95 ? 1.421 9.926 -20.718 1.00 81.88 95 HIS A CA 1
ATOM 757 C C . HIS A 1 95 ? 1.247 10.920 -19.556 1.00 81.88 95 HIS A C 1
ATOM 759 O O . HIS A 1 95 ? 1.446 12.112 -19.765 1.00 81.88 95 HIS A O 1
ATOM 765 N N . PHE A 1 96 ? 0.945 10.440 -18.345 1.00 83.31 96 PHE A N 1
ATOM 766 C CA . PHE A 1 96 ? 0.935 11.239 -17.114 1.00 83.31 96 PHE A CA 1
ATOM 767 C C . PHE A 1 96 ? 2.183 11.007 -16.243 1.00 83.31 96 PHE A C 1
ATOM 769 O O . PHE A 1 96 ? 2.219 11.419 -15.087 1.00 83.31 96 PHE A O 1
ATOM 776 N N . GLU A 1 97 ? 3.207 10.311 -16.753 1.00 77.75 97 GLU A N 1
ATOM 777 C CA . GLU A 1 97 ? 4.413 10.004 -15.981 1.00 77.75 97 GLU A CA 1
ATOM 778 C C . GLU A 1 97 ? 5.211 11.280 -15.667 1.00 77.75 97 GLU A C 1
ATOM 780 O O . GLU A 1 97 ? 5.744 11.949 -16.556 1.00 77.75 97 GLU A O 1
ATOM 785 N N . THR A 1 98 ? 5.320 11.606 -14.379 1.00 73.31 98 THR A N 1
ATOM 786 C CA . THR A 1 98 ? 6.144 12.712 -13.880 1.00 73.31 98 THR A CA 1
ATOM 787 C C . THR A 1 98 ? 7.510 12.195 -13.435 1.00 73.31 98 THR A C 1
ATOM 789 O O . THR A 1 98 ? 7.626 11.136 -12.818 1.00 73.31 98 THR A O 1
ATOM 792 N N . LYS A 1 99 ? 8.576 12.949 -13.724 1.00 70.25 99 LYS A N 1
ATOM 793 C CA . LYS A 1 99 ? 9.917 12.622 -13.226 1.00 70.25 99 LYS A CA 1
ATOM 794 C C . LYS A 1 99 ? 10.053 13.045 -11.766 1.00 70.25 99 LYS A C 1
ATOM 796 O O . LYS A 1 99 ? 10.324 14.208 -11.487 1.00 70.25 99 LYS A O 1
ATOM 801 N N . TRP A 1 100 ? 9.961 12.082 -10.858 1.00 68.75 100 TRP A N 1
ATOM 802 C CA . TRP A 1 100 ? 10.318 12.268 -9.453 1.00 68.75 100 TRP A CA 1
ATOM 803 C C . TRP A 1 100 ? 11.834 12.480 -9.339 1.00 68.75 100 TRP A C 1
ATOM 805 O O . TRP A 1 100 ? 12.605 11.545 -9.557 1.00 68.75 100 TRP A O 1
ATOM 815 N N . GLY A 1 101 ? 12.301 13.697 -9.066 1.00 51.00 101 GLY A N 1
ATOM 816 C CA . GLY A 1 101 ? 13.734 13.977 -8.949 1.00 51.00 101 GLY A CA 1
ATOM 817 C C . GLY A 1 101 ? 14.189 14.270 -7.523 1.00 51.00 101 GLY A C 1
ATOM 818 O O . GLY A 1 101 ? 13.436 14.778 -6.702 1.00 51.00 101 GLY A O 1
ATOM 819 N N . PHE A 1 102 ? 15.469 13.977 -7.275 1.00 38.53 102 PHE A N 1
ATOM 820 C CA . PHE A 1 102 ? 16.253 14.465 -6.129 1.00 38.53 102 PHE A CA 1
ATOM 821 C C . PHE A 1 102 ? 16.859 15.862 -6.408 1.00 38.53 102 PHE A C 1
ATOM 823 O O . PHE A 1 102 ? 17.166 16.603 -5.487 1.00 38.53 102 PHE A O 1
ATOM 830 N N . PHE A 1 103 ? 17.004 16.218 -7.695 1.00 35.28 103 PHE A N 1
ATOM 831 C CA . PHE A 1 103 ? 17.514 17.502 -8.214 1.00 35.28 103 PHE A CA 1
ATOM 832 C C . PHE A 1 103 ? 16.591 18.129 -9.276 1.00 35.28 103 PHE A C 1
ATOM 834 O O . PHE A 1 103 ? 16.965 19.096 -9.933 1.00 35.28 103 PHE A O 1
ATOM 841 N N . SER A 1 104 ? 15.400 17.566 -9.511 1.00 37.97 104 SER A N 1
ATOM 842 C CA . SER A 1 104 ? 14.397 18.259 -10.326 1.00 37.97 104 SER A CA 1
ATOM 843 C C . SER A 1 104 ? 13.855 19.385 -9.464 1.00 37.97 104 SER A C 1
ATOM 845 O O . SER A 1 104 ? 13.276 19.065 -8.429 1.00 37.97 104 SER A O 1
ATOM 847 N N . ASP A 1 105 ? 14.110 20.633 -9.862 1.00 38.91 105 ASP A N 1
ATOM 848 C CA . ASP A 1 105 ? 13.712 21.888 -9.218 1.00 38.91 105 ASP A CA 1
ATOM 849 C C . ASP A 1 105 ? 12.812 21.713 -7.991 1.00 38.91 105 ASP A C 1
ATOM 851 O O . ASP A 1 105 ? 11.689 21.215 -8.120 1.00 38.91 105 ASP A O 1
ATOM 855 N N . GLU A 1 106 ? 13.245 22.243 -6.843 1.00 43.06 106 GLU A N 1
ATOM 856 C CA . GLU A 1 106 ? 12.502 22.377 -5.570 1.00 43.06 106 GLU A CA 1
ATOM 857 C C . GLU A 1 106 ? 11.075 22.974 -5.713 1.00 43.06 106 GLU A C 1
ATOM 859 O O 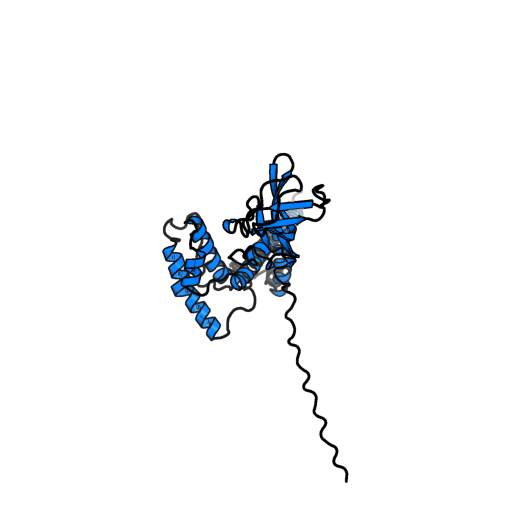. GLU A 1 106 ? 10.346 23.136 -4.739 1.00 43.06 106 GLU A O 1
ATOM 864 N N . ARG A 1 107 ? 10.648 23.309 -6.936 1.00 46.22 107 ARG A N 1
ATOM 865 C CA . ARG A 1 107 ? 9.363 23.884 -7.332 1.00 46.22 107 ARG A CA 1
ATOM 866 C C . ARG A 1 107 ? 8.445 22.950 -8.137 1.00 46.22 107 ARG A C 1
ATOM 868 O O . ARG A 1 107 ? 7.317 23.358 -8.379 1.00 46.22 107 ARG A O 1
ATOM 875 N N . SER A 1 108 ? 8.872 21.750 -8.549 1.00 52.88 108 SER A N 1
ATOM 876 C CA . SER A 1 108 ? 8.111 20.915 -9.512 1.00 52.88 108 SER A CA 1
ATOM 877 C C . SER A 1 108 ? 7.079 19.963 -8.896 1.00 52.88 108 SER A C 1
ATOM 879 O O . SER A 1 108 ? 6.245 19.421 -9.614 1.00 52.88 108 SER A O 1
ATOM 881 N N . HIS A 1 109 ? 7.115 19.748 -7.580 1.00 64.44 109 HIS A N 1
ATOM 882 C CA . HIS A 1 109 ? 6.218 18.810 -6.891 1.00 64.44 109 HIS A CA 1
ATOM 883 C C . HIS A 1 109 ? 5.553 19.467 -5.679 1.00 64.44 109 HIS A C 1
ATOM 885 O O . HIS A 1 109 ? 5.553 18.913 -4.581 1.00 64.44 109 HIS A O 1
ATOM 891 N N . LYS A 1 110 ? 5.006 20.676 -5.856 1.00 77.50 110 LYS A N 1
ATOM 892 C CA . LYS A 1 110 ? 4.142 21.257 -4.825 1.00 77.50 110 LYS A CA 1
ATOM 893 C C . LYS A 1 110 ? 2.875 20.416 -4.711 1.00 77.50 110 LYS A C 1
ATOM 895 O O . LYS A 1 110 ? 2.356 19.931 -5.717 1.00 77.50 110 LYS A O 1
ATOM 900 N N . ILE A 1 111 ? 2.359 20.290 -3.491 1.00 82.75 111 ILE A N 1
ATOM 901 C CA . ILE A 1 111 ? 1.127 19.545 -3.196 1.00 82.75 111 ILE A CA 1
ATOM 902 C C . ILE A 1 111 ? -0.014 19.988 -4.118 1.00 82.75 111 ILE A C 1
ATOM 904 O O . ILE A 1 111 ? -0.695 19.141 -4.686 1.00 82.75 111 ILE A O 1
ATOM 908 N N . GLU A 1 112 ? -0.162 21.294 -4.345 1.00 85.75 112 GLU A N 1
ATOM 909 C CA . GLU A 1 112 ? -1.215 21.837 -5.211 1.00 85.75 112 GLU A CA 1
ATOM 910 C C . GLU A 1 112 ? -1.059 21.456 -6.688 1.00 85.75 112 GLU A C 1
ATOM 912 O O . GLU A 1 112 ? -2.046 21.149 -7.353 1.00 85.75 112 GLU A O 1
ATOM 917 N N . ASP A 1 113 ? 0.168 21.412 -7.210 1.00 85.56 113 ASP A N 1
ATOM 918 C CA . ASP A 1 113 ? 0.402 21.013 -8.601 1.00 85.56 113 ASP A CA 1
ATOM 919 C C . ASP A 1 113 ? 0.106 19.519 -8.803 1.00 85.56 113 ASP A C 1
ATOM 921 O O . ASP A 1 113 ? -0.500 19.135 -9.804 1.00 85.56 113 ASP A O 1
ATOM 925 N N . LEU A 1 114 ? 0.459 18.682 -7.819 1.00 86.25 114 LEU A N 1
ATOM 926 C CA . LEU A 1 114 ? 0.136 17.252 -7.821 1.00 86.25 114 LEU A CA 1
ATOM 927 C C . LEU A 1 114 ? -1.367 16.997 -7.660 1.00 86.25 114 LEU A C 1
ATOM 929 O O . LEU A 1 114 ? -1.912 16.124 -8.337 1.00 86.25 114 LEU A O 1
ATOM 933 N N . LYS A 1 115 ? -2.049 17.768 -6.801 1.00 88.44 115 LYS A N 1
ATOM 934 C CA . LYS A 1 115 ? -3.513 17.737 -6.672 1.00 88.44 115 LYS A CA 1
ATOM 935 C C . LYS A 1 115 ? -4.175 18.091 -7.997 1.00 88.44 115 LYS A C 1
ATOM 937 O O . LYS A 1 115 ? -5.038 17.342 -8.445 1.00 88.44 115 LYS A O 1
ATOM 942 N N . ARG A 1 116 ? -3.743 19.181 -8.639 1.00 88.56 116 ARG A N 1
ATOM 943 C CA . ARG A 1 116 ? -4.270 19.619 -9.936 1.00 88.56 116 ARG A CA 1
ATOM 944 C C . ARG A 1 116 ? -4.099 18.533 -10.993 1.00 88.56 116 ARG A C 1
ATOM 946 O O . ARG A 1 116 ? -5.075 18.146 -11.617 1.00 88.56 116 ARG A O 1
ATOM 953 N N . MET A 1 117 ? -2.900 17.968 -11.124 1.00 87.88 117 MET A N 1
ATOM 954 C CA . MET A 1 117 ? -2.651 16.882 -12.078 1.00 87.88 117 MET A CA 1
ATOM 955 C C . MET A 1 117 ? -3.549 15.662 -11.816 1.00 87.88 117 MET A C 1
ATOM 957 O O . MET A 1 117 ? -4.093 15.063 -12.743 1.00 87.88 117 MET A O 1
ATOM 961 N N . LEU A 1 118 ? -3.743 15.283 -10.549 1.00 88.38 118 LEU A N 1
ATOM 962 C CA . LEU A 1 118 ? -4.613 14.160 -10.210 1.00 88.38 118 LEU A CA 1
ATOM 963 C C . LEU A 1 118 ? -6.087 14.457 -10.534 1.00 88.38 118 LEU A C 1
ATOM 965 O O . LEU A 1 118 ? -6.752 13.618 -11.138 1.00 88.38 118 LEU A O 1
ATOM 969 N N . LEU A 1 119 ? -6.595 15.625 -10.136 1.00 90.75 119 LEU A N 1
ATOM 970 C CA . LEU A 1 119 ? -8.014 15.980 -10.231 1.00 90.75 119 LEU A CA 1
ATOM 971 C C . LEU A 1 119 ? -8.453 16.425 -11.630 1.00 90.75 119 LEU A C 1
ATOM 973 O O . LEU A 1 119 ? -9.555 16.065 -12.040 1.00 90.75 119 LEU A O 1
ATOM 977 N N . ASP A 1 120 ? -7.612 17.168 -12.346 1.00 88.88 120 ASP A N 1
ATOM 978 C CA . ASP A 1 120 ? -7.979 17.812 -13.612 1.00 88.88 120 ASP A CA 1
ATOM 979 C C . ASP A 1 120 ? -7.569 16.979 -14.832 1.00 88.88 120 ASP A C 1
ATOM 981 O O . ASP A 1 120 ? -8.263 17.001 -15.848 1.00 88.88 120 ASP A O 1
ATOM 985 N N . ASP A 1 121 ? -6.492 16.193 -14.729 1.00 89.00 121 ASP A N 1
ATOM 986 C CA . ASP A 1 121 ? -5.977 15.409 -15.856 1.00 89.00 121 ASP A CA 1
ATOM 987 C C . ASP A 1 121 ? -6.275 13.911 -15.690 1.00 89.00 121 ASP A C 1
ATOM 989 O O . ASP A 1 121 ? -6.933 13.281 -16.527 1.00 89.00 121 ASP A O 1
ATOM 993 N N . ILE A 1 122 ? -5.825 13.324 -14.577 1.00 90.06 122 ILE A N 1
ATOM 994 C CA . ILE A 1 122 ? -5.803 11.868 -14.398 1.00 90.06 122 ILE A CA 1
ATOM 995 C C . ILE A 1 122 ? -7.196 11.290 -14.091 1.00 90.06 122 ILE A C 1
ATOM 997 O O . ILE A 1 122 ? -7.609 10.307 -14.714 1.00 90.06 122 ILE A O 1
ATOM 1001 N N . LEU A 1 123 ? -7.935 11.856 -13.130 1.00 91.75 123 LEU A N 1
ATOM 1002 C CA . LEU A 1 123 ? -9.268 11.357 -12.765 1.00 91.75 123 LEU A CA 1
ATOM 1003 C C . LEU A 1 123 ? -10.303 11.511 -13.894 1.00 91.75 123 LEU A C 1
ATOM 1005 O O . LEU A 1 123 ? -11.084 10.576 -14.099 1.00 91.75 123 LEU A O 1
ATOM 1009 N N . PRO A 1 124 ? -10.327 12.611 -14.670 1.00 92.38 124 PRO A N 1
ATOM 1010 C CA . PRO A 1 124 ? -11.224 12.724 -15.814 1.00 92.38 124 PRO A CA 1
ATOM 1011 C C . PRO A 1 124 ? -10.907 11.696 -16.900 1.00 92.38 124 PRO A C 1
ATOM 1013 O O . PRO A 1 124 ? -11.830 11.099 -17.459 1.00 92.38 124 PRO A O 1
ATOM 1016 N N . TYR A 1 125 ? -9.624 11.415 -17.147 1.00 90.50 125 TYR A N 1
ATOM 1017 C CA . TYR A 1 125 ? -9.210 10.340 -18.048 1.00 90.50 125 TYR A CA 1
ATOM 1018 C C . TYR A 1 125 ? -9.675 8.960 -17.551 1.00 90.50 125 TYR A C 1
ATOM 1020 O O . TYR A 1 125 ? -10.286 8.196 -18.305 1.00 90.50 125 TYR A O 1
ATOM 1028 N N . GLU A 1 126 ? -9.488 8.662 -16.260 1.00 89.69 126 GLU A N 1
ATOM 1029 C CA . GLU A 1 126 ? -10.000 7.437 -15.632 1.00 89.69 126 GLU A CA 1
ATOM 1030 C C . GLU A 1 126 ? -11.523 7.310 -15.792 1.00 89.69 126 GLU A C 1
ATOM 1032 O O . GLU A 1 126 ? -12.040 6.244 -16.140 1.00 89.69 126 GLU A O 1
ATOM 1037 N N . PHE A 1 127 ? -12.254 8.401 -15.562 1.00 89.06 127 PHE A N 1
ATOM 1038 C CA . PHE A 1 127 ? -13.707 8.437 -15.679 1.00 89.06 127 PHE A CA 1
ATOM 1039 C C . PHE A 1 127 ? -14.171 8.154 -17.114 1.00 89.06 127 PHE A C 1
ATOM 1041 O O . PHE A 1 127 ? -15.103 7.370 -17.323 1.00 89.06 127 PHE A O 1
ATOM 1048 N N . GLN A 1 128 ? -13.498 8.731 -18.114 1.00 90.81 128 GLN A N 1
ATOM 1049 C CA . GLN A 1 128 ? -13.770 8.453 -19.524 1.00 90.81 128 GLN A CA 1
ATOM 1050 C C . GLN A 1 128 ? -13.527 6.978 -19.866 1.00 90.81 128 GLN A C 1
ATOM 1052 O O . GLN A 1 128 ? -14.394 6.339 -20.466 1.00 90.81 128 GLN A O 1
ATOM 1057 N N . LEU A 1 129 ? -12.400 6.402 -19.434 1.00 88.94 129 LEU A N 1
ATOM 1058 C CA . LEU A 1 129 ? -12.106 4.980 -19.640 1.00 88.94 129 LEU A CA 1
ATOM 1059 C C . LEU A 1 129 ? -13.137 4.071 -18.966 1.00 88.94 129 LEU A C 1
ATOM 1061 O O . LEU A 1 129 ? -13.558 3.074 -19.558 1.00 88.94 129 LEU A O 1
ATOM 1065 N N . ARG A 1 130 ? -13.593 4.431 -17.762 1.00 89.12 130 ARG A N 1
ATOM 1066 C CA . ARG A 1 130 ? -14.649 3.708 -17.043 1.00 89.12 130 ARG A CA 1
ATOM 1067 C C . ARG A 1 130 ? -15.962 3.724 -17.816 1.00 89.12 130 ARG A C 1
ATOM 1069 O O . ARG A 1 130 ? -16.564 2.670 -18.007 1.00 89.12 130 ARG A O 1
ATOM 1076 N N . ARG A 1 131 ? -16.376 4.892 -18.316 1.00 90.12 131 ARG A N 1
ATOM 1077 C CA . ARG A 1 131 ? -17.583 5.043 -19.145 1.00 90.12 131 ARG A CA 1
ATOM 1078 C C . ARG A 1 131 ? -17.499 4.216 -20.430 1.00 90.12 131 ARG A C 1
ATOM 1080 O O . ARG A 1 131 ? -18.496 3.635 -20.846 1.00 90.12 131 ARG A O 1
ATOM 1087 N N . LEU A 1 132 ? -16.315 4.132 -21.033 1.00 91.19 132 LEU A N 1
ATOM 1088 C CA . LEU A 1 132 ? -16.061 3.328 -22.231 1.00 91.19 132 LEU A CA 1
ATOM 1089 C C . LEU A 1 132 ? -15.848 1.833 -21.942 1.00 91.19 132 LEU A C 1
ATOM 1091 O O . LEU A 1 132 ? -15.641 1.076 -22.886 1.00 91.19 132 LEU A O 1
ATOM 1095 N N . LYS A 1 133 ? -15.883 1.401 -20.671 1.00 87.56 133 LYS A N 1
ATOM 1096 C CA . LYS A 1 133 ? -15.543 0.034 -20.229 1.00 87.56 133 LYS A CA 1
ATOM 1097 C C . LYS A 1 133 ? -14.158 -0.431 -20.713 1.00 87.56 133 LYS A C 1
ATOM 1099 O O . LYS A 1 133 ? -13.953 -1.606 -20.992 1.00 87.56 133 LYS A O 1
ATOM 1104 N N . LYS A 1 134 ? -13.202 0.499 -20.801 1.00 87.50 134 LYS A N 1
ATOM 1105 C CA . LYS A 1 134 ? -11.811 0.273 -21.238 1.00 87.50 134 LYS A CA 1
ATOM 1106 C C . LYS A 1 134 ? -10.803 0.411 -20.092 1.00 87.50 134 LYS A C 1
ATOM 1108 O O . LYS A 1 134 ? -9.642 0.734 -20.327 1.00 87.50 134 LYS A O 1
ATOM 1113 N N . LEU A 1 135 ? -11.242 0.226 -18.846 1.00 86.62 135 LEU A N 1
ATOM 1114 C CA . LEU A 1 135 ? -10.318 0.220 -17.714 1.00 86.62 135 LEU A CA 1
ATOM 1115 C C . LEU A 1 135 ? -9.414 -1.019 -17.768 1.00 86.62 135 LEU A C 1
ATOM 1117 O O . LEU A 1 135 ? -9.901 -2.095 -18.122 1.00 86.62 135 LEU A O 1
ATOM 1121 N N . PRO A 1 136 ? -8.134 -0.895 -17.382 1.00 85.19 136 PRO A N 1
ATOM 1122 C CA . PRO A 1 136 ? -7.239 -2.041 -17.328 1.00 85.19 136 PRO A CA 1
ATOM 1123 C C . PRO A 1 136 ? -7.761 -3.130 -16.380 1.00 85.19 136 PRO A C 1
ATOM 1125 O O . PRO A 1 136 ? -8.134 -2.869 -15.230 1.00 85.19 136 PRO A O 1
ATOM 1128 N N . THR A 1 137 ? -7.794 -4.369 -16.868 1.00 83.25 137 THR A N 1
ATOM 1129 C CA . THR A 1 137 ? -8.158 -5.554 -16.077 1.00 83.25 137 THR A CA 1
ATOM 1130 C C . THR A 1 137 ? -6.962 -6.163 -15.354 1.00 83.25 137 THR A C 1
ATOM 1132 O O . THR A 1 137 ? -7.153 -6.837 -14.342 1.00 83.25 137 THR A O 1
ATOM 1135 N N . GLU A 1 138 ? -5.754 -5.879 -15.834 1.00 82.19 138 GLU A N 1
ATOM 1136 C CA . GLU A 1 138 ? -4.480 -6.368 -15.315 1.00 82.19 138 GLU A CA 1
ATOM 1137 C C . GLU A 1 138 ? -3.461 -5.223 -15.277 1.00 82.19 138 GLU A C 1
ATOM 1139 O O . GLU A 1 138 ? -3.606 -4.231 -16.000 1.00 82.19 138 GLU A O 1
ATOM 1144 N N . ALA A 1 139 ? -2.430 -5.368 -14.441 1.00 82.94 139 ALA A N 1
ATOM 1145 C CA . ALA A 1 139 ? -1.341 -4.404 -14.373 1.00 82.94 139 ALA A CA 1
ATOM 1146 C C . ALA A 1 139 ? -0.623 -4.307 -15.722 1.00 82.94 139 ALA A C 1
ATOM 1148 O O . ALA A 1 139 ? -0.330 -5.325 -16.363 1.00 82.94 139 ALA A O 1
ATOM 1149 N N . ALA A 1 140 ? -0.300 -3.085 -16.136 1.00 80.44 140 ALA A N 1
ATOM 1150 C CA . ALA A 1 140 ? 0.361 -2.877 -17.411 1.00 80.44 140 ALA A CA 1
ATOM 1151 C C . ALA A 1 140 ? 1.789 -3.454 -17.379 1.00 80.44 140 ALA A C 1
ATOM 1153 O O . ALA A 1 140 ? 2.559 -3.151 -16.460 1.00 80.44 140 ALA A O 1
ATOM 1154 N N . PRO A 1 141 ? 2.186 -4.267 -18.375 1.00 76.44 141 PRO A N 1
ATOM 1155 C CA . PRO A 1 141 ? 3.568 -4.699 -18.487 1.00 76.44 141 PRO A CA 1
ATOM 1156 C C . PRO A 1 141 ? 4.471 -3.477 -18.722 1.00 76.44 141 PRO A C 1
ATOM 1158 O O . PRO A 1 141 ? 4.079 -2.542 -19.431 1.00 76.44 141 PRO A O 1
ATOM 1161 N N . PRO A 1 142 ? 5.687 -3.456 -18.150 1.00 71.06 142 PRO A N 1
ATOM 1162 C CA . PRO A 1 142 ? 6.583 -2.321 -18.298 1.00 71.06 142 PRO A CA 1
ATOM 1163 C C . PRO A 1 142 ? 6.923 -2.103 -19.773 1.00 71.06 142 PRO A C 1
ATOM 1165 O O . PRO A 1 142 ? 7.319 -3.030 -20.482 1.00 71.06 142 PRO A O 1
ATOM 1168 N N . GLN A 1 143 ? 6.819 -0.855 -20.230 1.00 65.25 143 GLN A N 1
ATOM 1169 C CA . GLN A 1 143 ? 7.255 -0.479 -21.571 1.00 65.25 143 GLN A CA 1
ATOM 1170 C C . GLN A 1 143 ? 8.782 -0.490 -21.623 1.00 65.25 143 GLN A C 1
ATOM 1172 O O . GLN A 1 143 ? 9.464 0.405 -21.113 1.00 65.25 143 GLN A O 1
ATOM 1177 N N . LEU A 1 144 ? 9.338 -1.530 -22.233 1.00 59.88 144 LEU A N 1
ATOM 1178 C CA . LEU A 1 144 ? 10.776 -1.692 -22.339 1.00 59.88 144 LEU A CA 1
ATOM 1179 C C . LEU A 1 144 ? 11.283 -0.907 -23.533 1.00 59.88 144 LEU A C 1
ATOM 1181 O O . LEU A 1 144 ? 11.177 -1.321 -24.684 1.00 59.88 144 LEU A O 1
ATOM 1185 N N . ARG A 1 145 ? 11.852 0.262 -23.242 1.00 54.69 145 ARG A N 1
ATOM 1186 C CA . ARG A 1 145 ? 12.603 1.031 -24.230 1.00 54.69 145 ARG A CA 1
ATOM 1187 C C . ARG A 1 145 ? 13.942 0.341 -24.443 1.00 54.69 145 ARG A C 1
ATOM 1189 O O . ARG A 1 145 ? 14.936 0.708 -23.815 1.00 54.69 145 ARG A O 1
ATOM 1196 N N . VAL A 1 146 ? 13.966 -0.660 -25.318 1.00 51.47 146 VAL A N 1
ATOM 1197 C CA . VAL A 1 146 ? 15.225 -1.155 -25.869 1.00 51.47 146 VAL A CA 1
ATOM 1198 C C . VAL A 1 146 ? 15.844 0.036 -26.586 1.00 51.47 146 VAL A C 1
ATOM 1200 O O . VAL A 1 146 ? 15.308 0.530 -27.578 1.00 51.47 146 VAL A O 1
ATOM 1203 N N . ARG A 1 147 ? 16.937 0.578 -26.041 1.00 47.94 147 ARG A N 1
ATOM 1204 C CA . ARG A 1 147 ? 17.751 1.515 -26.810 1.00 47.94 147 ARG A CA 1
ATOM 1205 C C . ARG A 1 147 ? 18.304 0.695 -27.961 1.00 47.94 147 ARG A C 1
ATOM 1207 O O . ARG A 1 147 ? 19.231 -0.077 -27.745 1.00 47.94 147 ARG A O 1
ATOM 1214 N N . SER A 1 148 ? 17.715 0.835 -29.146 1.00 46.94 148 SER A N 1
ATOM 1215 C CA . SER A 1 148 ? 18.281 0.284 -30.369 1.00 46.94 148 SER A CA 1
ATOM 1216 C C . SER A 1 148 ? 19.682 0.871 -30.495 1.00 46.94 148 SER A C 1
ATOM 1218 O O . SER A 1 148 ? 19.850 2.066 -30.767 1.00 46.94 148 SER A O 1
ATOM 1220 N N . ILE A 1 149 ? 20.695 0.068 -30.192 1.00 52.38 149 ILE A N 1
ATOM 1221 C CA . ILE A 1 149 ? 22.074 0.462 -30.424 1.00 52.38 149 ILE A CA 1
ATOM 1222 C C . ILE A 1 149 ? 22.171 0.581 -31.939 1.00 52.38 149 ILE A C 1
ATOM 1224 O O . ILE A 1 149 ? 21.907 -0.388 -32.641 1.00 52.38 149 ILE A O 1
ATOM 1228 N N . LYS A 1 150 ? 22.471 1.779 -32.451 1.00 49.44 150 LYS A N 1
ATOM 1229 C CA . LYS A 1 150 ? 22.714 1.971 -33.883 1.00 49.44 150 LYS A CA 1
ATOM 1230 C C . LYS A 1 150 ? 23.902 1.090 -34.263 1.00 49.44 150 LYS A C 1
ATOM 1232 O O . LYS A 1 150 ? 25.047 1.453 -34.001 1.00 49.44 150 LYS A O 1
ATOM 1237 N N . THR A 1 151 ? 23.631 -0.084 -34.815 1.00 51.38 151 THR A N 1
ATOM 1238 C CA . THR A 1 151 ? 24.656 -0.969 -35.355 1.00 51.38 151 THR A CA 1
ATOM 1239 C C . THR A 1 151 ? 25.136 -0.330 -36.649 1.00 51.38 151 THR A C 1
ATOM 1241 O O . THR A 1 151 ? 24.371 -0.181 -37.599 1.00 51.38 151 THR A O 1
ATOM 1244 N N . LEU A 1 152 ? 26.386 0.129 -36.678 1.00 48.78 152 LEU A N 1
ATOM 1245 C CA . LEU A 1 152 ? 27.024 0.518 -37.930 1.00 48.78 152 LEU A CA 1
ATOM 1246 C C . LEU A 1 152 ? 27.533 -0.779 -38.586 1.00 48.78 152 LEU A C 1
ATOM 1248 O O . LEU A 1 152 ? 28.518 -1.344 -38.117 1.00 48.78 152 LEU A O 1
ATOM 1252 N N . GLY A 1 153 ? 26.830 -1.280 -39.608 1.00 62.41 153 GLY A N 1
ATOM 1253 C CA . GLY A 1 153 ? 27.154 -2.526 -40.326 1.00 62.41 153 GLY A CA 1
ATOM 1254 C C . GLY A 1 153 ? 2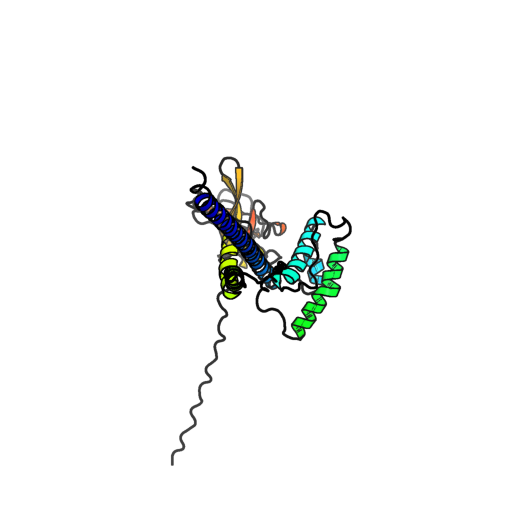6.042 -3.586 -40.286 1.00 62.41 153 GLY A C 1
ATOM 1255 O O . GLY A 1 153 ? 24.966 -3.347 -39.740 1.00 62.41 153 GLY A O 1
ATOM 1256 N N . THR A 1 154 ? 26.289 -4.757 -40.883 1.00 56.94 154 THR A N 1
ATOM 1257 C CA . THR A 1 154 ? 25.396 -5.929 -40.826 1.00 56.94 154 THR A CA 1
ATOM 1258 C C . THR A 1 154 ? 25.396 -6.524 -39.418 1.00 56.94 154 THR A C 1
ATOM 1260 O O . THR A 1 154 ? 26.458 -6.820 -38.873 1.00 56.94 154 THR A O 1
ATOM 1263 N N . ALA A 1 155 ? 24.213 -6.680 -38.817 1.00 57.66 155 ALA A N 1
ATOM 1264 C CA . ALA A 1 155 ? 24.070 -7.286 -37.497 1.00 57.66 155 ALA A CA 1
ATOM 1265 C C . ALA A 1 155 ? 24.517 -8.755 -37.524 1.00 57.66 155 ALA A C 1
ATOM 1267 O O . ALA A 1 155 ? 24.153 -9.503 -38.432 1.00 57.66 155 ALA A O 1
ATOM 1268 N N . ASP A 1 156 ? 25.306 -9.148 -36.527 1.00 62.75 156 ASP A N 1
ATOM 1269 C CA . ASP A 1 156 ? 25.791 -10.519 -36.379 1.00 62.75 156 ASP A CA 1
ATOM 1270 C C . ASP A 1 156 ? 24.627 -11.485 -36.103 1.00 62.75 156 ASP A C 1
ATOM 1272 O O . ASP A 1 156 ? 23.661 -11.120 -35.425 1.00 62.75 156 ASP A O 1
ATOM 1276 N N . ALA A 1 157 ? 24.703 -12.726 -36.586 1.00 64.00 157 ALA A N 1
ATOM 1277 C CA . ALA A 1 157 ? 23.619 -13.701 -36.407 1.00 64.00 157 ALA A CA 1
ATOM 1278 C C . ALA A 1 157 ? 23.349 -13.994 -34.918 1.00 64.00 157 ALA A C 1
ATOM 1280 O O . ALA A 1 157 ? 22.198 -14.142 -34.503 1.00 64.00 157 ALA A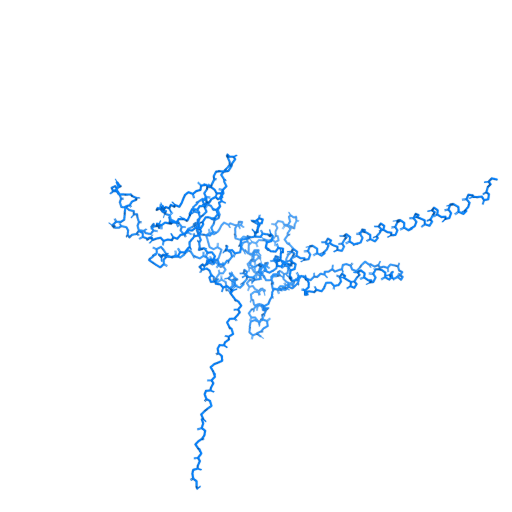 O 1
ATOM 1281 N N . ASP A 1 158 ? 24.401 -13.975 -34.098 1.00 59.62 158 ASP A N 1
ATOM 1282 C CA . ASP A 1 158 ? 24.304 -14.121 -32.645 1.00 59.62 158 ASP A CA 1
ATOM 1283 C C . ASP A 1 158 ? 23.655 -12.901 -31.976 1.00 59.62 158 ASP A C 1
ATOM 1285 O O . ASP A 1 158 ? 22.935 -13.045 -30.988 1.00 59.62 158 ASP A O 1
ATOM 1289 N N . VAL A 1 159 ? 23.827 -11.702 -32.548 1.00 59.00 159 VAL A N 1
ATOM 1290 C CA . VAL A 1 159 ? 23.151 -10.476 -32.088 1.00 59.00 159 VAL A CA 1
ATOM 1291 C C . VAL A 1 159 ? 21.655 -10.574 -32.348 1.00 59.00 159 VAL A C 1
ATOM 1293 O O . VAL A 1 159 ? 20.866 -10.321 -31.443 1.00 59.00 159 VAL A O 1
ATOM 1296 N N . LEU A 1 160 ? 21.261 -11.020 -33.541 1.00 63.06 160 LEU A N 1
ATOM 1297 C CA . LEU A 1 160 ? 19.854 -11.236 -33.876 1.00 63.06 160 LEU A CA 1
ATOM 1298 C C . LEU A 1 160 ? 19.230 -12.340 -33.013 1.00 63.06 160 LEU A C 1
ATOM 1300 O O . LEU A 1 160 ? 18.078 -12.215 -32.606 1.00 63.06 160 LEU A O 1
ATOM 1304 N N . ARG A 1 161 ? 19.984 -13.395 -32.677 1.00 62.09 161 ARG A N 1
ATOM 1305 C CA . ARG A 1 161 ? 19.512 -14.466 -31.787 1.00 62.09 161 ARG A CA 1
ATOM 1306 C C . ARG A 1 161 ? 19.323 -13.980 -30.352 1.00 62.09 161 ARG A C 1
ATOM 1308 O O . ARG A 1 161 ? 18.314 -14.308 -29.731 1.00 62.09 161 ARG A O 1
ATOM 1315 N N . LEU A 1 162 ? 20.265 -13.193 -29.830 1.00 58.88 162 LEU A N 1
ATOM 1316 C CA . LEU A 1 162 ? 20.150 -12.576 -28.509 1.00 58.88 162 LEU A CA 1
ATOM 1317 C C . LEU A 1 162 ? 19.000 -11.575 -28.468 1.00 58.88 162 LEU A C 1
ATOM 1319 O O . LEU A 1 162 ? 18.256 -11.579 -27.499 1.00 58.88 162 LEU A O 1
ATOM 1323 N N . GLU A 1 163 ? 18.786 -10.781 -29.517 1.00 57.47 163 GLU A N 1
ATOM 1324 C CA . GLU A 1 163 ? 17.616 -9.908 -29.623 1.00 57.47 163 GLU A CA 1
ATOM 1325 C C . GLU A 1 163 ? 16.321 -10.724 -29.688 1.00 57.47 163 GLU A C 1
ATOM 1327 O O . GLU A 1 163 ? 15.403 -10.436 -28.937 1.00 57.47 163 GLU A O 1
ATOM 1332 N N . GLN A 1 164 ? 16.245 -11.805 -30.465 1.00 58.78 164 GLN A N 1
ATOM 1333 C CA . GLN A 1 164 ? 15.063 -12.679 -30.522 1.00 58.78 164 GLN A CA 1
ATOM 1334 C C . GLN A 1 164 ? 14.759 -13.390 -29.195 1.00 58.78 164 GLN A C 1
ATOM 1336 O O . GLN A 1 164 ? 13.593 -13.530 -28.833 1.00 58.78 164 GLN A O 1
ATOM 1341 N N . GLN A 1 165 ? 15.783 -13.804 -28.443 1.00 55.59 165 GLN A N 1
ATOM 1342 C CA . GLN A 1 165 ? 15.624 -14.373 -27.097 1.00 55.59 165 GLN A CA 1
ATOM 1343 C C . GLN A 1 165 ? 15.341 -13.295 -26.036 1.00 55.59 165 GLN A C 1
ATOM 1345 O O . GLN A 1 165 ? 14.642 -13.554 -25.055 1.00 55.59 165 GLN A O 1
ATOM 1350 N N . SER A 1 166 ? 15.865 -12.084 -26.239 1.00 49.84 166 SER A N 1
ATOM 1351 C CA . SER A 1 166 ? 15.706 -10.914 -25.373 1.00 49.84 166 SER A CA 1
ATOM 1352 C C . SER A 1 166 ? 14.454 -10.099 -25.679 1.00 49.84 166 SER A C 1
ATOM 1354 O O . SER A 1 166 ? 14.124 -9.233 -24.868 1.00 49.84 166 SER A O 1
ATOM 1356 N N . ILE A 1 167 ? 13.745 -10.334 -26.791 1.00 49.06 167 ILE A N 1
ATOM 1357 C CA . ILE A 1 167 ? 12.413 -9.777 -27.058 1.00 49.06 167 ILE A CA 1
ATOM 1358 C C . ILE A 1 167 ? 11.449 -10.498 -26.116 1.00 49.06 167 ILE A C 1
ATOM 1360 O O . ILE A 1 167 ? 10.741 -11.439 -26.452 1.00 49.06 167 ILE A O 1
ATOM 1364 N N . PHE A 1 168 ? 11.549 -10.067 -24.862 1.00 54.53 168 PHE A N 1
ATOM 1365 C CA . PHE A 1 168 ? 10.554 -9.995 -23.817 1.00 54.53 168 PHE A CA 1
ATOM 1366 C C . PHE A 1 168 ? 9.267 -10.734 -24.144 1.00 54.53 168 PHE A C 1
ATOM 1368 O O . PHE A 1 168 ? 8.244 -10.133 -24.467 1.00 54.53 168 PHE A O 1
ATOM 1375 N N . ASN A 1 169 ? 9.309 -12.056 -23.992 1.00 57.16 169 ASN A N 1
ATOM 1376 C CA . ASN A 1 169 ? 8.085 -12.817 -23.911 1.00 57.16 169 ASN A CA 1
ATOM 1377 C C . ASN A 1 169 ? 7.379 -12.407 -22.610 1.00 57.16 169 ASN A C 1
ATOM 1379 O O . ASN A 1 169 ? 7.785 -12.807 -21.515 1.00 57.16 169 ASN A O 1
ATOM 1383 N N . VAL A 1 170 ? 6.359 -11.554 -22.724 1.00 55.16 170 VAL A N 1
ATOM 1384 C CA . VAL A 1 170 ? 5.558 -11.039 -21.602 1.00 55.16 170 VAL A CA 1
ATOM 1385 C C . VAL A 1 170 ? 5.019 -12.192 -20.745 1.00 55.16 170 VAL A C 1
ATOM 1387 O O . VAL A 1 170 ? 4.963 -12.071 -19.520 1.00 55.16 170 VAL A O 1
ATOM 1390 N N . SER A 1 171 ? 4.756 -13.356 -21.357 1.00 59.25 171 SER A N 1
ATOM 1391 C CA . SER A 1 171 ? 4.320 -14.563 -20.647 1.00 59.25 171 SER A CA 1
ATOM 1392 C C . SER A 1 171 ? 5.359 -15.100 -19.656 1.00 59.25 171 SER A C 1
ATOM 1394 O O . SER A 1 171 ? 4.984 -15.690 -18.650 1.00 59.25 171 SER A O 1
ATOM 1396 N N . ASN A 1 172 ? 6.656 -14.875 -19.898 1.00 67.56 172 ASN A N 1
ATOM 1397 C CA . ASN A 1 172 ? 7.744 -15.273 -18.999 1.00 67.56 172 ASN A CA 1
ATOM 1398 C C . ASN A 1 172 ? 8.089 -14.182 -17.974 1.00 67.56 172 ASN A C 1
ATOM 1400 O O . ASN A 1 172 ? 8.718 -14.474 -16.956 1.00 67.56 172 ASN A O 1
ATOM 1404 N N . LEU A 1 173 ? 7.699 -12.929 -18.228 1.00 72.06 173 LEU A N 1
ATOM 1405 C CA . LEU A 1 173 ? 7.911 -11.821 -17.296 1.00 72.06 173 LEU A CA 1
ATOM 1406 C C . LEU A 1 173 ? 6.947 -11.883 -16.116 1.00 72.06 173 LEU A C 1
ATOM 1408 O O . LEU A 1 173 ? 7.382 -11.687 -14.986 1.00 72.06 173 LEU A O 1
ATOM 1412 N N . LEU A 1 174 ? 5.671 -12.193 -16.355 1.00 73.88 174 LEU A N 1
ATOM 1413 C CA . LEU A 1 174 ? 4.660 -12.289 -15.299 1.00 73.88 174 LEU A CA 1
ATOM 1414 C C . LEU A 1 174 ? 5.026 -13.277 -14.171 1.00 73.88 174 LEU A C 1
ATOM 1416 O O . LEU A 1 174 ? 5.005 -12.858 -13.013 1.00 73.88 174 LEU A O 1
ATOM 1420 N N . PRO A 1 175 ? 5.397 -14.548 -14.433 1.00 77.12 175 PRO A N 1
ATOM 1421 C CA . PRO A 1 175 ? 5.771 -15.474 -13.363 1.00 77.12 175 PRO A CA 1
ATOM 1422 C C . PRO A 1 175 ? 7.037 -15.019 -12.628 1.00 77.12 175 PRO A C 1
ATOM 1424 O O . PRO A 1 175 ? 7.098 -15.101 -11.404 1.00 77.12 175 PRO A O 1
ATOM 1427 N N . LYS A 1 176 ? 8.024 -14.456 -13.342 1.00 76.44 176 LYS A N 1
ATOM 1428 C CA . LYS A 1 176 ? 9.239 -13.903 -12.721 1.00 76.44 176 LYS A CA 1
ATOM 1429 C C . LYS A 1 176 ? 8.939 -12.685 -11.844 1.00 76.44 176 LYS A C 1
ATOM 1431 O O . LYS A 1 176 ? 9.560 -12.536 -10.795 1.00 76.44 176 LYS A O 1
ATOM 1436 N N . ALA A 1 177 ? 7.996 -11.839 -12.253 1.00 77.75 177 ALA A N 1
ATOM 1437 C CA . ALA A 1 177 ? 7.546 -10.680 -11.491 1.00 77.75 177 ALA A CA 1
ATOM 1438 C C . ALA A 1 177 ? 6.756 -11.088 -10.240 1.00 77.75 177 ALA A C 1
ATOM 1440 O O . ALA A 1 177 ? 7.002 -10.535 -9.174 1.00 77.75 177 ALA A O 1
ATOM 1441 N N . LYS A 1 178 ? 5.887 -12.105 -10.325 1.00 79.69 178 LYS A N 1
ATOM 1442 C CA . LYS A 1 178 ? 5.212 -12.681 -9.148 1.00 79.69 178 LYS A CA 1
ATOM 1443 C C . LYS A 1 178 ? 6.219 -13.240 -8.137 1.00 79.69 178 LYS A C 1
ATOM 1445 O O . LYS A 1 178 ? 6.181 -12.858 -6.975 1.00 79.69 178 LYS A O 1
ATOM 1450 N N . ALA A 1 179 ? 7.200 -14.015 -8.600 1.00 77.50 179 ALA A N 1
ATOM 1451 C CA . ALA A 1 179 ? 8.282 -14.504 -7.744 1.00 77.50 179 ALA A CA 1
ATOM 1452 C C . ALA A 1 179 ? 9.174 -13.374 -7.187 1.00 77.50 179 ALA A C 1
ATOM 1454 O O . ALA A 1 179 ? 9.798 -13.519 -6.140 1.00 77.50 179 ALA A O 1
ATOM 1455 N N . ALA A 1 180 ? 9.302 -12.246 -7.894 1.00 74.12 180 ALA A N 1
ATOM 1456 C CA . ALA A 1 180 ? 10.005 -11.071 -7.380 1.00 74.12 180 ALA A CA 1
ATOM 1457 C C . ALA A 1 180 ? 9.203 -10.366 -6.281 1.00 74.12 180 ALA A C 1
ATOM 1459 O O . ALA A 1 180 ? 9.783 -9.985 -5.269 1.00 74.12 180 ALA A O 1
ATOM 1460 N N . ARG A 1 181 ? 7.881 -10.260 -6.437 1.00 74.12 181 ARG A N 1
ATOM 1461 C CA . ARG A 1 181 ? 6.978 -9.761 -5.395 1.00 74.12 181 ARG A CA 1
ATOM 1462 C C . ARG A 1 181 ? 7.062 -10.616 -4.129 1.00 74.12 181 ARG A C 1
ATOM 1464 O O . ARG A 1 181 ? 7.288 -10.065 -3.062 1.00 74.12 181 ARG A O 1
ATOM 1471 N N . GLU A 1 182 ? 6.993 -11.941 -4.249 1.00 74.06 182 GLU A N 1
ATOM 1472 C CA . GLU A 1 182 ? 7.158 -12.857 -3.105 1.00 74.06 182 GLU A CA 1
ATOM 1473 C C . GLU A 1 182 ? 8.503 -12.647 -2.392 1.00 74.06 182 GLU A C 1
ATOM 1475 O O . GLU A 1 182 ? 8.561 -12.586 -1.168 1.00 74.06 182 GLU A O 1
ATOM 1480 N N . ARG A 1 183 ? 9.591 -12.446 -3.150 1.00 73.00 183 ARG A N 1
ATOM 1481 C CA . ARG A 1 183 ? 10.906 -12.114 -2.576 1.00 73.00 183 ARG A CA 1
ATOM 1482 C C . ARG A 1 183 ? 10.914 -10.775 -1.835 1.00 73.00 183 ARG A C 1
ATOM 1484 O O . ARG A 1 183 ? 11.611 -10.656 -0.834 1.00 73.00 183 ARG A O 1
ATOM 1491 N N . ARG A 1 184 ? 10.171 -9.770 -2.308 1.00 70.44 184 ARG A N 1
ATOM 1492 C CA . ARG A 1 184 ? 10.052 -8.471 -1.625 1.00 70.44 184 ARG A CA 1
ATOM 1493 C C . ARG A 1 184 ? 9.215 -8.545 -0.362 1.00 70.44 184 ARG A C 1
ATOM 1495 O O . ARG A 1 184 ? 9.577 -7.891 0.610 1.00 70.44 184 ARG A O 1
ATOM 1502 N N . GLU A 1 185 ? 8.141 -9.328 -0.380 1.00 71.50 185 GLU A N 1
ATOM 1503 C CA . GLU A 1 185 ? 7.331 -9.614 0.806 1.00 71.50 185 GLU A CA 1
ATOM 1504 C C . GLU A 1 185 ? 8.182 -10.359 1.851 1.00 71.50 185 GLU A C 1
ATOM 1506 O O . GLU A 1 185 ? 8.271 -9.919 2.992 1.00 71.50 185 GLU A O 1
ATOM 1511 N N . ALA A 1 186 ? 8.934 -11.390 1.443 1.00 57.84 186 ALA A N 1
ATOM 1512 C CA . ALA A 1 186 ? 9.859 -12.110 2.324 1.00 57.84 186 ALA A CA 1
ATOM 1513 C C . ALA A 1 186 ? 11.004 -11.231 2.869 1.00 57.84 186 ALA A C 1
ATOM 1515 O O . ALA A 1 186 ? 11.458 -11.426 3.992 1.00 57.84 186 ALA A O 1
ATOM 1516 N N . ALA A 1 187 ? 11.471 -10.251 2.090 1.00 62.97 187 ALA A N 1
ATOM 1517 C CA . ALA A 1 187 ? 12.476 -9.279 2.525 1.00 62.97 187 ALA A CA 1
ATOM 1518 C C . ALA A 1 187 ? 11.897 -8.129 3.376 1.00 62.97 187 ALA A C 1
ATOM 1520 O O . ALA A 1 187 ? 12.650 -7.239 3.772 1.00 62.97 187 ALA A O 1
ATOM 1521 N N . GLY A 1 188 ? 10.578 -8.096 3.613 1.00 58.88 188 GLY A N 1
ATOM 1522 C CA . GLY A 1 188 ? 9.897 -7.024 4.347 1.00 58.88 188 GLY A CA 1
ATOM 1523 C C . GLY A 1 188 ? 9.884 -5.668 3.628 1.00 58.88 188 GLY A C 1
ATOM 1524 O O . GLY A 1 188 ? 9.662 -4.640 4.262 1.00 58.88 188 GLY A O 1
ATOM 1525 N N . ILE A 1 189 ? 10.156 -5.641 2.317 1.00 64.94 189 ILE A N 1
ATOM 1526 C CA . ILE A 1 189 ? 10.176 -4.417 1.494 1.00 64.94 189 ILE A CA 1
ATOM 1527 C C . ILE A 1 189 ? 8.760 -4.033 1.052 1.00 64.94 189 ILE A C 1
ATOM 1529 O O . ILE A 1 189 ? 8.458 -2.849 0.916 1.00 64.94 189 ILE A O 1
ATOM 1533 N N . SER A 1 190 ? 7.907 -5.028 0.803 1.00 58.91 190 SER A N 1
ATOM 1534 C CA . SER A 1 190 ? 6.505 -4.834 0.432 1.00 58.91 190 SER A CA 1
ATOM 1535 C C . SER A 1 190 ? 5.609 -5.525 1.451 1.00 58.91 190 SER A C 1
ATOM 1537 O O . SER A 1 190 ? 5.901 -6.643 1.869 1.00 58.91 190 SER A O 1
ATOM 1539 N N . ASP A 1 191 ? 4.524 -4.863 1.842 1.00 70.75 191 ASP A N 1
ATOM 1540 C CA . ASP A 1 191 ? 3.532 -5.402 2.765 1.00 70.75 191 ASP A CA 1
ATOM 1541 C C . ASP A 1 191 ? 2.161 -5.431 2.077 1.00 70.75 191 ASP A C 1
ATOM 1543 O O . ASP A 1 191 ? 1.423 -4.442 2.011 1.00 70.75 191 ASP A O 1
ATOM 1547 N N . SER A 1 192 ? 1.826 -6.589 1.507 1.00 70.06 192 SER A N 1
ATOM 1548 C CA . SER A 1 192 ? 0.559 -6.785 0.799 1.00 70.06 192 SER A CA 1
ATOM 1549 C C . SER A 1 192 ? -0.652 -6.778 1.736 1.00 70.06 192 SER A C 1
ATOM 1551 O O . SER A 1 192 ? -1.770 -6.511 1.286 1.00 70.06 192 SER A O 1
ATOM 1553 N N . VAL A 1 193 ? -0.442 -7.019 3.033 1.00 71.62 193 VAL A N 1
ATOM 1554 C CA . VAL A 1 193 ? -1.478 -6.955 4.066 1.00 71.62 193 VAL A CA 1
ATOM 1555 C C . VAL A 1 193 ? -1.834 -5.498 4.326 1.00 71.62 193 VAL A C 1
ATOM 1557 O O . VAL A 1 193 ? -3.018 -5.167 4.302 1.00 71.62 193 VAL A O 1
ATOM 1560 N N . GLU A 1 194 ? -0.839 -4.616 4.469 1.00 78.31 194 GLU A N 1
ATOM 1561 C CA . GLU A 1 194 ? -1.035 -3.172 4.674 1.00 78.31 194 GLU A CA 1
ATOM 1562 C C . GLU A 1 194 ? -1.916 -2.547 3.581 1.00 78.31 194 GLU A C 1
ATOM 1564 O O . GLU A 1 194 ? -2.818 -1.755 3.858 1.00 78.31 194 GLU A O 1
ATOM 1569 N N . VAL A 1 195 ? -1.698 -2.946 2.330 1.00 73.38 195 VAL A N 1
ATOM 1570 C CA . VAL A 1 195 ? -2.442 -2.453 1.162 1.00 73.38 195 VAL A CA 1
ATOM 1571 C C . VAL A 1 195 ? -3.914 -2.863 1.167 1.00 73.38 195 VAL A C 1
ATOM 1573 O O . VAL A 1 195 ? -4.766 -2.142 0.645 1.00 73.38 195 VAL A O 1
ATOM 1576 N N . ARG A 1 196 ? -4.216 -4.043 1.703 1.00 78.75 196 ARG A N 1
ATOM 1577 C CA . ARG A 1 196 ? -5.551 -4.646 1.639 1.00 78.75 196 ARG A CA 1
ATOM 1578 C C . ARG A 1 196 ? -6.446 -4.246 2.804 1.00 78.75 196 ARG A C 1
ATOM 1580 O O . ARG A 1 196 ? -7.640 -4.526 2.753 1.00 78.75 196 ARG A O 1
ATOM 1587 N N . GLN A 1 197 ? -5.883 -3.609 3.828 1.00 81.81 197 GLN A N 1
ATOM 1588 C CA . GLN A 1 197 ? -6.659 -3.053 4.927 1.00 81.81 197 GLN A CA 1
ATOM 1589 C C . GLN A 1 197 ? -7.546 -1.903 4.453 1.00 81.81 197 GLN A C 1
ATOM 1591 O O . GLN A 1 197 ? -7.165 -1.101 3.589 1.00 81.81 197 GLN A O 1
ATOM 1596 N N . ASP A 1 198 ? -8.690 -1.770 5.118 1.00 80.06 198 ASP A N 1
ATOM 1597 C CA . ASP A 1 198 ? -9.473 -0.544 5.079 1.00 80.06 198 ASP A CA 1
ATOM 1598 C C . ASP A 1 198 ? -8.653 0.632 5.626 1.00 80.06 198 ASP A C 1
ATOM 1600 O O . ASP A 1 198 ? -7.762 0.477 6.462 1.00 80.06 198 ASP A O 1
ATOM 1604 N N . ARG A 1 199 ? -8.947 1.845 5.150 1.00 74.88 199 ARG A N 1
ATOM 1605 C CA . ARG A 1 199 ? -8.256 3.062 5.613 1.00 74.88 199 ARG A CA 1
ATOM 1606 C C . ARG A 1 199 ? -8.623 3.435 7.044 1.00 74.88 199 ARG A C 1
ATOM 1608 O O . ARG A 1 199 ? -7.796 3.979 7.770 1.00 74.88 199 ARG A O 1
ATOM 1615 N N . GLU A 1 200 ? -9.870 3.178 7.415 1.00 81.31 200 GLU A N 1
ATOM 1616 C CA . GLU A 1 200 ? -10.401 3.474 8.736 1.00 81.31 200 GLU A CA 1
ATOM 1617 C C . GLU A 1 200 ? -10.371 2.213 9.591 1.00 81.31 200 GLU A C 1
ATOM 1619 O O . GLU A 1 200 ? -10.679 1.116 9.125 1.00 81.31 200 GLU A O 1
ATOM 1624 N N . ALA A 1 201 ? -9.993 2.383 10.855 1.00 84.75 201 ALA A N 1
ATOM 1625 C CA . ALA A 1 201 ? -9.988 1.289 11.806 1.00 84.75 201 ALA A CA 1
ATOM 1626 C C . ALA A 1 201 ? -11.421 0.776 12.029 1.00 84.75 201 ALA A C 1
ATOM 1628 O O . ALA A 1 201 ? -12.337 1.592 12.193 1.00 84.75 201 ALA A O 1
ATOM 1629 N N . PRO A 1 202 ? -11.637 -0.548 12.109 1.00 85.50 202 PRO A N 1
ATOM 1630 C CA . PRO A 1 202 ? -12.935 -1.071 12.488 1.00 85.50 202 PRO A CA 1
ATOM 1631 C C . PRO A 1 202 ? -13.287 -0.620 13.917 1.00 85.50 202 PRO A C 1
ATOM 1633 O O . PRO A 1 202 ? -12.400 -0.490 14.767 1.00 85.50 202 PRO A O 1
ATOM 1636 N N . PRO A 1 203 ? -14.575 -0.390 14.214 1.00 85.31 203 PRO A N 1
ATOM 1637 C CA . PRO A 1 203 ? -15.002 0.004 15.549 1.00 85.31 203 PRO A CA 1
ATOM 1638 C C . PRO A 1 203 ? -14.729 -1.105 16.570 1.00 85.31 203 PRO A C 1
ATOM 1640 O O . PRO A 1 203 ? -14.845 -2.295 16.272 1.00 85.31 203 PRO A O 1
ATOM 1643 N N . PHE A 1 204 ? -14.399 -0.705 17.800 1.00 84.31 204 PHE A N 1
ATOM 1644 C CA . PHE A 1 204 ? -14.123 -1.619 18.910 1.00 84.31 204 PHE A CA 1
ATOM 1645 C C . PHE A 1 204 ? -15.413 -2.174 19.519 1.00 84.31 204 PHE A C 1
ATOM 1647 O O . PHE A 1 204 ? -15.806 -1.803 20.624 1.00 84.31 204 PHE A O 1
ATOM 1654 N N . ASP A 1 205 ? -16.087 -3.049 18.782 1.00 82.00 205 ASP A N 1
ATOM 1655 C CA . ASP A 1 205 ? -17.336 -3.675 19.203 1.00 82.00 205 ASP A CA 1
ATOM 1656 C C . ASP A 1 205 ? -17.280 -5.208 19.140 1.00 82.00 205 ASP A C 1
ATOM 1658 O O . ASP A 1 205 ? -16.260 -5.825 18.817 1.00 82.00 205 ASP A O 1
ATOM 1662 N N . THR A 1 206 ? -18.404 -5.846 19.473 1.00 82.56 206 THR A N 1
ATOM 1663 C CA . THR A 1 206 ? -18.534 -7.305 19.512 1.00 82.56 206 THR A CA 1
ATOM 1664 C C . THR A 1 206 ? -18.279 -7.981 18.162 1.00 82.56 206 THR A C 1
ATOM 1666 O O . THR A 1 206 ? -18.010 -9.179 18.148 1.00 82.56 206 THR A O 1
ATOM 1669 N N . ARG A 1 207 ? -18.279 -7.251 17.035 1.00 85.50 207 ARG A N 1
ATOM 1670 C CA . ARG A 1 207 ? -17.972 -7.807 15.705 1.00 85.50 207 ARG A CA 1
ATOM 1671 C C . ARG A 1 207 ? -16.498 -8.160 15.536 1.00 85.50 207 ARG A C 1
ATOM 1673 O O . ARG A 1 207 ? -16.164 -8.900 14.613 1.00 85.50 207 ARG A O 1
ATOM 1680 N N . LEU A 1 208 ? -15.616 -7.629 16.385 1.00 86.12 208 LEU A N 1
ATOM 1681 C CA . LEU A 1 208 ? -14.210 -8.030 16.415 1.00 86.12 208 LEU A CA 1
ATOM 1682 C C . LEU A 1 208 ? -14.002 -9.354 17.153 1.00 86.12 208 LEU A C 1
ATOM 1684 O O . LEU A 1 208 ? -12.993 -10.013 16.922 1.00 86.12 208 LEU A O 1
ATOM 1688 N N . VAL A 1 209 ? -14.939 -9.768 18.012 1.00 89.06 209 VAL A N 1
ATOM 1689 C CA . VAL A 1 209 ? -14.820 -11.021 18.766 1.00 89.06 209 VAL A CA 1
ATOM 1690 C C . VAL A 1 209 ? -14.764 -12.202 17.803 1.00 89.06 209 VAL A C 1
ATOM 1692 O O . VAL A 1 209 ? -15.628 -12.385 16.952 1.00 89.06 209 VAL A O 1
ATOM 1695 N N . GLY A 1 210 ? -13.734 -13.025 17.959 1.00 87.62 210 GLY A N 1
ATOM 1696 C CA . GLY A 1 210 ? -13.491 -14.207 17.149 1.00 87.62 210 GLY A CA 1
ATOM 1697 C C . GLY A 1 210 ? -12.645 -13.968 15.900 1.00 87.62 210 GLY A C 1
ATOM 1698 O O . GLY A 1 210 ? -12.167 -14.970 15.365 1.00 87.62 210 GLY A O 1
ATOM 1699 N N . LYS A 1 211 ? -12.416 -12.713 15.486 1.00 90.19 211 LYS A N 1
ATOM 1700 C CA . LYS A 1 211 ? -11.553 -12.369 14.345 1.00 90.19 211 LYS A CA 1
ATOM 1701 C C . LYS A 1 211 ? -10.070 -12.467 14.688 1.00 90.19 211 LYS A C 1
ATOM 1703 O O . LYS A 1 211 ? -9.678 -12.308 15.851 1.00 90.19 211 LYS A O 1
ATOM 1708 N N . TRP A 1 212 ? -9.260 -12.688 13.659 1.00 91.38 212 TRP A N 1
ATOM 1709 C CA . TRP A 1 212 ? -7.803 -12.634 13.737 1.00 91.38 212 TRP A CA 1
ATOM 1710 C C . TRP A 1 212 ? -7.272 -11.217 13.486 1.00 91.38 212 TRP A C 1
ATOM 1712 O O . TRP A 1 212 ? -7.667 -10.535 12.541 1.00 91.38 212 TRP A O 1
ATOM 1722 N N . LEU A 1 213 ? -6.371 -10.769 14.355 1.00 92.06 213 LEU A N 1
ATOM 1723 C CA . LEU A 1 213 ? -5.666 -9.496 14.267 1.00 92.06 213 LEU A CA 1
ATOM 1724 C C . LEU A 1 213 ? -4.162 -9.736 14.312 1.00 92.06 213 LEU A C 1
ATOM 1726 O O . LEU A 1 213 ? -3.683 -10.546 15.107 1.00 92.06 213 LEU A O 1
ATOM 1730 N N . GLU A 1 214 ? -3.430 -8.944 13.540 1.00 91.25 214 GLU A N 1
ATOM 1731 C CA . GLU A 1 214 ? -1.990 -8.796 13.699 1.00 91.25 214 GLU A CA 1
ATOM 1732 C C . GLU A 1 214 ? -1.688 -7.595 14.597 1.00 91.25 214 GLU A C 1
ATOM 1734 O O . GLU A 1 214 ? -2.234 -6.502 14.410 1.00 91.25 214 GLU A O 1
ATOM 1739 N N . VAL A 1 215 ? -0.795 -7.784 15.566 1.00 90.50 215 VAL A N 1
ATOM 1740 C CA . VAL A 1 215 ? -0.313 -6.745 16.478 1.00 90.50 215 VAL A CA 1
ATOM 1741 C C . VAL A 1 215 ? 1.186 -6.579 16.290 1.00 90.50 215 VAL A C 1
ATOM 1743 O O . VAL A 1 215 ? 1.942 -7.537 16.379 1.00 90.50 215 VAL A O 1
ATOM 1746 N N . CYS A 1 216 ? 1.631 -5.347 16.071 1.00 89.12 216 CYS A N 1
ATOM 1747 C CA . CYS A 1 216 ? 3.038 -4.999 15.940 1.00 89.12 216 CYS A CA 1
ATOM 1748 C C . CYS A 1 216 ? 3.710 -5.063 17.321 1.00 89.12 216 CYS A C 1
ATOM 1750 O O . CYS A 1 216 ? 3.691 -4.102 18.109 1.00 89.12 216 CYS A O 1
ATOM 1752 N N . TRP A 1 217 ? 4.246 -6.237 17.633 1.00 86.69 217 TRP A N 1
ATOM 1753 C CA . TRP A 1 217 ? 4.801 -6.592 18.924 1.00 86.69 217 TRP A CA 1
ATOM 1754 C C . TRP A 1 217 ? 6.305 -6.290 18.976 1.00 86.69 217 TRP A C 1
ATOM 1756 O O . TRP A 1 217 ? 7.035 -6.597 18.031 1.00 86.69 217 TRP A O 1
ATOM 1766 N N . PRO A 1 218 ? 6.795 -5.635 20.044 1.00 86.81 218 PRO A N 1
ATOM 1767 C CA . PRO A 1 218 ? 8.214 -5.342 20.200 1.00 86.81 218 PRO A CA 1
ATOM 1768 C C . PRO A 1 218 ? 8.957 -6.547 20.799 1.00 86.81 218 PRO A C 1
ATOM 1770 O O . PRO A 1 218 ? 8.976 -6.720 22.019 1.00 86.81 218 PRO A O 1
ATOM 1773 N N . TYR A 1 219 ? 9.610 -7.335 19.951 1.00 81.44 219 TYR A N 1
ATOM 1774 C CA . TYR A 1 219 ? 10.525 -8.402 20.353 1.00 81.44 219 TYR A CA 1
ATOM 1775 C C . TYR A 1 219 ? 11.916 -7.852 20.665 1.00 81.44 219 TYR A C 1
ATOM 1777 O O . TYR A 1 219 ? 12.311 -6.783 20.191 1.00 81.44 219 TYR A O 1
ATOM 1785 N N . LYS A 1 220 ? 12.669 -8.576 21.495 1.00 81.88 220 LYS A N 1
ATOM 1786 C CA . LYS A 1 220 ? 14.071 -8.270 21.791 1.00 81.88 220 LYS A CA 1
ATOM 1787 C C . LYS A 1 220 ? 14.959 -9.304 21.110 1.00 81.88 220 LYS A C 1
ATOM 1789 O O . LYS A 1 220 ? 15.044 -10.427 21.587 1.00 81.88 220 LYS A O 1
ATOM 1794 N N . GLU A 1 221 ? 15.665 -8.893 20.068 1.00 79.25 221 GLU A N 1
ATOM 1795 C CA . GLU A 1 221 ? 16.668 -9.706 19.376 1.00 79.25 221 GLU A CA 1
ATOM 1796 C C . GLU A 1 221 ? 18.037 -9.048 19.535 1.00 79.25 221 GLU A C 1
ATOM 1798 O O . GLU A 1 221 ? 18.182 -7.855 19.273 1.00 79.25 221 GLU A O 1
ATOM 1803 N N . GLU A 1 222 ? 19.040 -9.796 20.003 1.00 75.88 222 GLU A N 1
ATOM 1804 C CA . GLU A 1 222 ? 20.443 -9.341 20.092 1.00 75.88 222 GLU A CA 1
ATOM 1805 C C . GLU A 1 222 ? 20.631 -7.941 20.733 1.00 75.88 222 GLU A C 1
ATOM 1807 O O . GLU A 1 222 ? 21.480 -7.140 20.340 1.00 75.88 222 GLU A O 1
ATOM 1812 N N . GLY A 1 223 ? 19.803 -7.606 21.730 1.00 75.62 223 GLY A N 1
ATOM 1813 C CA . GLY A 1 223 ? 19.834 -6.309 22.418 1.00 75.62 223 GLY A CA 1
ATOM 1814 C C . GLY A 1 223 ? 19.156 -5.149 21.672 1.00 75.62 223 GLY A C 1
ATOM 1815 O O . GLY A 1 223 ? 19.101 -4.038 22.204 1.00 75.62 223 GLY A O 1
ATOM 1816 N N . ARG A 1 224 ? 18.590 -5.385 20.484 1.00 78.88 224 ARG A N 1
ATOM 1817 C CA . ARG A 1 224 ? 17.764 -4.436 19.724 1.00 78.88 224 ARG A CA 1
ATOM 1818 C C . ARG A 1 224 ? 16.287 -4.805 19.826 1.00 78.88 224 ARG A C 1
ATOM 1820 O O . ARG A 1 224 ? 15.917 -5.961 19.991 1.00 78.88 224 ARG A O 1
ATOM 1827 N N . THR A 1 225 ? 15.423 -3.792 19.773 1.00 81.12 225 THR A N 1
ATOM 1828 C CA . THR A 1 225 ? 13.974 -4.017 19.708 1.00 81.12 225 THR A CA 1
ATOM 1829 C C . THR A 1 225 ? 13.554 -4.107 18.252 1.00 81.12 225 THR A C 1
ATOM 1831 O O . THR A 1 225 ? 13.612 -3.104 17.539 1.00 81.12 225 THR A O 1
ATOM 1834 N N . VAL A 1 226 ? 13.130 -5.293 17.833 1.00 81.81 226 VAL A N 1
ATOM 1835 C CA . VAL A 1 226 ? 12.574 -5.542 16.502 1.00 81.81 226 VAL A CA 1
ATOM 1836 C C . VAL A 1 226 ? 11.059 -5.584 16.634 1.00 81.81 226 VAL A C 1
ATOM 1838 O O . VAL A 1 226 ? 10.514 -6.102 17.606 1.00 81.81 226 VAL A O 1
ATOM 1841 N N . LYS A 1 227 ? 10.360 -4.943 15.703 1.00 85.75 227 LYS A N 1
ATOM 1842 C CA . LYS A 1 227 ? 8.900 -4.893 15.699 1.00 85.75 227 LYS A CA 1
ATOM 1843 C C . LYS A 1 227 ? 8.394 -5.892 14.676 1.00 85.75 227 LYS A C 1
ATOM 1845 O O . LYS A 1 227 ? 8.684 -5.724 13.495 1.00 85.75 227 LYS A O 1
ATOM 1850 N N . ILE A 1 228 ? 7.643 -6.884 15.128 1.00 84.50 228 ILE A N 1
ATOM 1851 C CA . ILE A 1 228 ? 7.145 -7.970 14.282 1.00 84.50 228 ILE A CA 1
ATOM 1852 C C . ILE A 1 228 ? 5.623 -7.989 14.383 1.00 84.50 228 ILE A C 1
ATOM 1854 O O . ILE A 1 228 ? 5.062 -7.748 15.453 1.00 84.50 228 ILE A O 1
ATOM 1858 N N . TRP A 1 229 ? 4.943 -8.209 13.262 1.00 87.94 229 TRP A N 1
ATOM 1859 C CA . TRP A 1 229 ? 3.498 -8.412 13.251 1.00 87.94 229 TRP A CA 1
ATOM 1860 C C . TRP A 1 229 ? 3.187 -9.818 13.765 1.00 87.94 229 TRP A C 1
ATOM 1862 O O . TRP A 1 229 ? 3.439 -10.799 13.079 1.00 87.94 229 TRP A O 1
ATOM 1872 N N . ALA A 1 230 ? 2.663 -9.902 14.984 1.00 87.75 230 ALA A N 1
ATOM 1873 C CA . ALA A 1 230 ? 2.269 -11.150 15.620 1.00 87.75 230 ALA A CA 1
ATOM 1874 C C . ALA A 1 230 ? 0.768 -11.378 15.430 1.00 87.75 230 ALA A C 1
ATOM 1876 O O . ALA A 1 230 ? -0.039 -10.491 15.727 1.00 87.75 230 ALA A O 1
ATOM 1877 N N . ALA A 1 231 ? 0.387 -12.558 14.951 1.00 89.88 231 ALA A N 1
ATOM 1878 C CA . ALA A 1 231 ? -1.008 -12.929 14.755 1.00 89.88 231 ALA A CA 1
ATOM 1879 C C . ALA A 1 231 ? -1.653 -13.394 16.067 1.00 89.88 231 ALA A C 1
ATOM 1881 O O . ALA A 1 231 ? -1.052 -14.092 16.881 1.00 89.88 231 ALA A O 1
ATOM 1882 N N . GLY A 1 232 ? -2.921 -13.049 16.262 1.00 90.25 232 GLY A N 1
ATOM 1883 C CA . GLY A 1 232 ? -3.704 -13.588 17.364 1.00 90.25 232 GLY A CA 1
ATOM 1884 C C . GLY A 1 232 ? -5.186 -13.281 17.242 1.00 90.25 232 GLY A C 1
ATOM 1885 O O . GLY A 1 232 ? -5.626 -12.453 16.448 1.00 90.25 232 GLY A O 1
ATOM 1886 N N . ARG A 1 233 ? -5.987 -13.967 18.044 1.00 93.44 233 ARG A N 1
ATOM 1887 C CA . ARG A 1 233 ? -7.442 -13.915 18.006 1.00 93.44 233 ARG A CA 1
ATOM 1888 C C . ARG A 1 233 ? -7.996 -12.999 19.086 1.00 93.44 233 ARG A C 1
ATOM 1890 O O . ARG A 1 233 ? -7.592 -13.056 20.247 1.00 93.44 233 ARG A O 1
ATOM 1897 N N . VAL A 1 234 ? -8.996 -12.199 18.733 1.00 91.88 234 VAL A N 1
ATOM 1898 C CA . VAL A 1 234 ? -9.756 -11.422 19.719 1.00 91.88 234 VAL A CA 1
ATOM 1899 C C . VAL A 1 234 ? -10.728 -12.352 20.433 1.00 91.88 234 VAL A C 1
ATOM 1901 O O . VAL A 1 234 ? -11.695 -12.830 19.844 1.00 91.88 234 VAL A O 1
ATOM 1904 N N . LYS A 1 235 ? -10.504 -12.606 21.721 1.00 90.56 235 LYS A N 1
ATOM 1905 C CA . LYS A 1 235 ? -11.412 -13.426 22.535 1.00 90.56 235 LYS A CA 1
ATOM 1906 C C . LYS A 1 235 ? -12.598 -12.632 23.063 1.00 90.56 235 LYS A C 1
ATOM 1908 O O . LYS A 1 235 ? -13.696 -13.172 23.147 1.00 90.56 235 LYS A O 1
ATOM 1913 N N . ARG A 1 236 ? -12.378 -11.379 23.469 1.00 88.31 236 ARG A N 1
ATOM 1914 C CA . ARG A 1 236 ? -13.391 -10.522 24.108 1.00 88.31 236 ARG A CA 1
ATOM 1915 C C . ARG A 1 236 ? -13.115 -9.046 23.839 1.00 88.31 236 ARG A C 1
ATOM 1917 O O . ARG A 1 236 ? -11.964 -8.663 23.644 1.00 88.31 236 ARG A O 1
ATOM 1924 N N . VAL A 1 237 ? -14.166 -8.235 23.899 1.00 88.12 237 VAL A N 1
ATOM 1925 C CA . VAL A 1 237 ? -14.098 -6.767 23.929 1.00 88.12 237 VAL A CA 1
ATOM 1926 C C . VAL A 1 237 ? -14.633 -6.306 25.277 1.00 88.12 237 VAL A C 1
ATOM 1928 O O . VAL A 1 237 ? -15.659 -6.817 25.721 1.00 88.12 237 VAL A O 1
ATOM 1931 N N . ALA A 1 238 ? -13.926 -5.387 25.928 1.00 86.56 238 ALA A N 1
ATOM 1932 C CA . ALA A 1 238 ? -14.318 -4.846 27.216 1.00 86.56 238 ALA A CA 1
ATOM 1933 C C . ALA A 1 238 ? -15.537 -3.930 27.067 1.00 86.56 238 ALA A C 1
ATOM 1935 O O . ALA A 1 238 ? -15.538 -3.031 26.221 1.00 86.56 238 ALA A O 1
ATOM 1936 N N . ASP A 1 239 ? -16.542 -4.128 27.917 1.00 82.62 239 ASP A N 1
ATOM 1937 C CA . ASP A 1 239 ? -17.784 -3.342 27.933 1.00 82.62 239 ASP A CA 1
ATOM 1938 C C . ASP A 1 239 ? -17.681 -2.034 28.742 1.00 82.62 239 ASP A C 1
ATOM 1940 O O . ASP A 1 239 ? -18.551 -1.170 28.649 1.00 82.62 239 ASP A O 1
ATOM 1944 N N . GLY A 1 240 ? -16.614 -1.865 29.529 1.00 79.81 240 GLY A N 1
ATOM 1945 C CA . GLY A 1 240 ? -16.445 -0.712 30.416 1.00 79.81 240 GLY A CA 1
ATOM 1946 C C . GLY A 1 240 ? -17.125 -0.843 31.781 1.00 79.81 240 GLY A C 1
ATOM 1947 O O . GLY A 1 240 ? -17.032 0.083 32.586 1.00 79.81 240 GLY A O 1
ATOM 1948 N N . LEU A 1 241 ? -17.803 -1.960 32.053 1.00 79.62 241 LEU A N 1
ATOM 1949 C CA . LEU A 1 241 ? -18.684 -2.141 33.210 1.00 79.62 241 LEU A CA 1
ATOM 1950 C C . LEU A 1 241 ? -18.316 -3.362 34.058 1.00 79.62 241 LEU A C 1
ATOM 1952 O O . LEU A 1 241 ? -18.410 -3.300 35.285 1.00 79.62 241 LEU A O 1
ATOM 1956 N N . THR A 1 242 ? -17.887 -4.465 33.443 1.00 77.50 242 THR A N 1
ATOM 1957 C CA . THR A 1 242 ? -17.693 -5.744 34.148 1.00 77.50 242 THR A CA 1
ATOM 1958 C C . THR A 1 242 ? -16.279 -6.306 34.027 1.00 77.50 242 THR A C 1
ATOM 1960 O O . THR A 1 242 ? -15.819 -7.039 34.911 1.00 77.50 242 THR A O 1
ATOM 1963 N N . ASP A 1 243 ? -15.548 -5.927 32.980 1.00 80.56 243 ASP A N 1
ATOM 1964 C CA . ASP A 1 243 ? -14.253 -6.520 32.667 1.00 80.56 243 ASP A CA 1
ATOM 1965 C C . ASP A 1 243 ? -13.108 -5.979 33.536 1.00 80.56 243 ASP A C 1
ATOM 1967 O O . ASP A 1 243 ? -12.915 -4.774 33.705 1.00 80.56 243 ASP A O 1
ATOM 1971 N N . LYS A 1 244 ? -12.290 -6.891 34.077 1.00 79.44 244 LYS A N 1
ATOM 1972 C CA . LYS A 1 244 ? -11.112 -6.584 34.905 1.00 79.44 244 LYS A CA 1
ATOM 1973 C C . LYS A 1 244 ? -9.848 -7.146 34.264 1.00 79.44 244 LYS A C 1
ATOM 1975 O O . LYS A 1 244 ? -9.851 -8.241 33.711 1.00 79.44 244 LYS A O 1
ATOM 1980 N N . ARG A 1 245 ? -8.729 -6.427 34.417 1.00 70.88 245 ARG A N 1
ATOM 1981 C CA . ARG A 1 245 ? -7.425 -6.805 33.831 1.00 70.88 245 ARG A CA 1
ATOM 1982 C C . ARG A 1 245 ? -6.896 -8.157 34.321 1.00 70.88 245 ARG A C 1
ATOM 1984 O O . ARG A 1 245 ? -6.171 -8.830 33.599 1.00 70.88 245 ARG A O 1
ATOM 1991 N N . SER A 1 246 ? -7.213 -8.516 35.561 1.00 71.00 246 SER A N 1
ATOM 1992 C CA . SER A 1 246 ? -6.909 -9.811 36.168 1.00 71.00 246 SER A CA 1
ATOM 1993 C C . SER A 1 246 ? -7.899 -10.091 37.305 1.00 71.00 246 SER A C 1
ATOM 1995 O O . SER A 1 246 ? -8.505 -9.143 37.817 1.00 71.00 246 SER A O 1
ATOM 1997 N N . PRO A 1 247 ? -8.029 -11.347 37.775 1.00 70.75 247 PRO A N 1
ATOM 1998 C CA . PRO A 1 247 ? -8.903 -11.678 38.905 1.00 70.75 247 PRO A CA 1
ATOM 1999 C C . PRO A 1 247 ? -8.601 -10.885 40.188 1.00 70.75 247 PRO A C 1
ATOM 2001 O O . PRO A 1 247 ? -9.483 -10.678 41.015 1.00 70.75 247 PRO A O 1
ATOM 2004 N N . ARG A 1 248 ? -7.358 -10.406 40.353 1.00 71.12 248 ARG A N 1
ATOM 2005 C CA . ARG A 1 248 ? -6.913 -9.611 41.512 1.00 71.12 248 ARG A CA 1
ATOM 2006 C C . ARG A 1 248 ? -7.029 -8.092 41.301 1.00 71.12 248 ARG A C 1
ATOM 2008 O O . ARG A 1 248 ? -6.790 -7.332 42.238 1.00 71.12 248 ARG A O 1
ATOM 2015 N N . ALA A 1 249 ? -7.368 -7.623 40.098 1.00 75.06 249 ALA A N 1
ATOM 2016 C CA . ALA A 1 249 ? -7.468 -6.197 39.794 1.00 75.06 249 ALA A CA 1
ATOM 2017 C C . ALA A 1 249 ? -8.787 -5.594 40.310 1.00 75.06 249 ALA A C 1
ATOM 2019 O O . ALA A 1 249 ? -9.861 -6.167 40.143 1.00 75.06 249 ALA A O 1
ATOM 2020 N N . ARG A 1 250 ? -8.716 -4.399 40.912 1.00 72.31 250 ARG A N 1
ATOM 2021 C CA . ARG A 1 250 ? -9.902 -3.663 41.397 1.00 72.31 250 ARG A CA 1
ATOM 2022 C C . ARG A 1 250 ? -10.505 -2.707 40.362 1.00 72.31 250 ARG A C 1
ATOM 2024 O O . ARG A 1 250 ? -11.679 -2.381 40.476 1.00 72.31 250 ARG A O 1
ATOM 2031 N N . LYS A 1 251 ? -9.719 -2.257 39.377 1.00 82.25 251 LYS A N 1
ATOM 2032 C CA . LYS A 1 251 ? -10.149 -1.285 38.357 1.00 82.25 251 LYS A CA 1
ATOM 2033 C C . LYS A 1 251 ? -10.777 -1.993 37.153 1.00 82.25 251 LYS A C 1
ATOM 2035 O O . LYS A 1 251 ? -10.211 -2.974 36.667 1.00 82.25 251 LYS A O 1
ATOM 2040 N N . ILE A 1 252 ? -11.913 -1.465 36.701 1.00 86.19 252 ILE A N 1
ATOM 2041 C CA . ILE A 1 252 ? -12.621 -1.899 35.492 1.00 86.19 252 ILE A CA 1
ATOM 2042 C C . ILE A 1 252 ? -11.831 -1.419 34.265 1.00 86.19 252 ILE A C 1
ATOM 2044 O O . ILE A 1 252 ? -11.220 -0.346 34.295 1.00 86.19 252 ILE A O 1
ATOM 2048 N N . LEU A 1 253 ? -11.779 -2.245 33.224 1.00 84.06 253 LEU A N 1
ATOM 2049 C CA . LEU A 1 253 ? -11.168 -1.902 31.943 1.00 84.06 253 LEU A CA 1
ATOM 2050 C C . LEU A 1 253 ? -12.070 -0.916 31.190 1.00 84.06 253 LEU A C 1
ATOM 2052 O O . LEU A 1 253 ? -13.279 -1.111 31.195 1.00 84.06 253 LEU A O 1
ATOM 2056 N N . PRO A 1 254 ? -11.525 0.121 30.536 1.00 83.12 254 PRO A N 1
ATOM 2057 C CA . PRO A 1 254 ? -12.327 1.003 29.697 1.00 83.12 254 PRO A CA 1
ATOM 2058 C C . PRO A 1 254 ? -12.976 0.235 28.539 1.00 83.12 254 PRO A C 1
ATOM 2060 O O . PRO A 1 254 ? -12.412 -0.739 28.030 1.00 83.12 254 PRO A O 1
ATOM 2063 N N . ALA A 1 255 ? -14.150 0.709 28.116 1.00 79.75 255 ALA A N 1
ATOM 2064 C CA . ALA A 1 255 ? -14.864 0.157 26.972 1.00 79.75 255 ALA A CA 1
ATOM 2065 C C . ALA A 1 255 ? -13.986 0.189 25.709 1.00 79.75 255 ALA A C 1
ATOM 2067 O O . ALA A 1 255 ? -13.287 1.172 25.456 1.00 79.75 255 ALA A O 1
ATOM 2068 N N . GLY A 1 256 ? -14.012 -0.894 24.931 1.00 79.31 256 GLY A N 1
ATOM 2069 C CA . GLY A 1 256 ? -13.260 -1.022 23.678 1.00 79.31 256 GLY A CA 1
ATOM 2070 C C . GLY A 1 256 ? -11.850 -1.615 23.803 1.00 79.31 256 GLY A C 1
ATOM 2071 O O . GLY A 1 256 ? -11.193 -1.820 22.785 1.00 79.31 256 GLY A O 1
ATOM 2072 N N . MET A 1 257 ? -11.365 -1.952 25.008 1.00 87.44 257 MET A N 1
ATOM 2073 C CA . MET A 1 257 ? -10.153 -2.781 25.127 1.00 87.44 257 MET A CA 1
ATOM 2074 C C . MET A 1 257 ? -10.408 -4.191 24.597 1.00 87.44 257 MET A C 1
ATOM 2076 O O . MET A 1 257 ? -11.465 -4.762 24.842 1.00 87.44 257 MET A O 1
ATOM 2080 N N . LEU A 1 258 ? -9.428 -4.783 23.918 1.00 89.06 258 LEU A N 1
ATOM 2081 C CA . LEU A 1 258 ? -9.551 -6.127 23.355 1.00 89.06 258 LEU A CA 1
ATOM 2082 C C . LEU A 1 258 ? -8.702 -7.115 24.155 1.00 89.06 258 LEU A C 1
ATOM 2084 O O . LEU A 1 258 ? -7.553 -6.826 24.497 1.00 89.06 258 LEU A O 1
ATOM 2088 N N . LEU A 1 259 ? -9.261 -8.289 24.443 1.00 90.75 259 LEU A N 1
ATOM 2089 C CA . LEU A 1 259 ? -8.505 -9.439 24.923 1.00 90.75 259 LEU A CA 1
ATOM 2090 C C . LEU A 1 259 ? -7.954 -10.168 23.704 1.00 90.75 259 LEU A C 1
ATOM 2092 O O . LEU A 1 259 ? -8.676 -10.917 23.044 1.00 90.75 259 LEU A O 1
ATOM 2096 N N . TRP A 1 260 ? -6.692 -9.904 23.397 1.00 92.88 260 TRP A N 1
ATOM 2097 C CA . TRP A 1 260 ? -5.974 -10.525 22.295 1.00 92.88 260 TRP A CA 1
ATOM 2098 C C . TRP A 1 260 ? -5.244 -11.765 22.807 1.00 92.88 260 TRP A C 1
ATOM 2100 O O . TRP A 1 260 ? -4.555 -11.694 23.827 1.00 92.88 260 TRP A O 1
ATOM 2110 N N . ALA A 1 261 ? -5.437 -12.894 22.136 1.00 92.44 261 ALA A N 1
ATOM 2111 C CA . ALA A 1 261 ? -4.802 -14.160 22.464 1.00 92.44 261 ALA A CA 1
ATOM 2112 C C . ALA A 1 261 ? -3.974 -14.646 21.279 1.00 92.44 261 ALA A C 1
ATOM 2114 O O . ALA A 1 261 ? -4.503 -14.755 20.176 1.00 92.44 261 ALA A O 1
ATOM 2115 N N . TRP A 1 262 ? -2.702 -14.933 21.511 1.00 91.06 262 TRP A N 1
ATOM 2116 C CA . TRP A 1 262 ? -1.785 -15.448 20.500 1.00 91.06 262 TRP A CA 1
ATOM 2117 C C . TRP A 1 262 ? -1.506 -16.927 20.757 1.00 91.06 262 TRP A C 1
ATOM 2119 O O . TRP A 1 262 ? -1.573 -17.405 21.898 1.00 91.06 262 TRP A O 1
ATOM 2129 N N . ASP A 1 263 ? -1.219 -17.645 19.679 1.00 87.81 263 ASP A N 1
ATOM 2130 C CA . ASP A 1 263 ? -0.770 -19.030 19.756 1.00 87.81 263 ASP A CA 1
ATOM 2131 C C . ASP A 1 263 ? 0.709 -19.078 20.159 1.00 87.81 263 ASP A C 1
ATOM 2133 O O . ASP A 1 263 ? 1.411 -18.071 20.101 1.00 87.81 263 ASP A O 1
ATOM 2137 N N . ALA A 1 264 ? 1.180 -20.240 20.615 1.00 83.88 264 ALA A N 1
ATOM 2138 C CA . ALA A 1 264 ? 2.590 -20.400 20.950 1.00 83.88 264 ALA A CA 1
ATOM 2139 C C . ALA A 1 264 ? 3.444 -20.224 19.692 1.00 83.88 264 ALA A C 1
ATOM 2141 O O . ALA A 1 264 ? 3.128 -20.811 18.655 1.00 83.88 264 ALA A O 1
ATOM 2142 N N . ASP A 1 265 ? 4.527 -19.464 19.820 1.00 76.25 265 ASP A N 1
ATOM 2143 C CA . ASP A 1 265 ? 5.489 -19.214 18.758 1.00 76.25 265 ASP A CA 1
ATOM 2144 C C . ASP A 1 265 ? 6.839 -19.859 19.122 1.00 76.25 265 ASP A C 1
ATOM 2146 O O . ASP A 1 265 ? 7.598 -19.310 19.929 1.00 76.25 265 ASP A O 1
ATOM 2150 N N . PRO A 1 266 ? 7.146 -21.051 18.570 1.00 74.38 266 PRO A N 1
ATOM 2151 C CA . PRO A 1 266 ? 8.397 -21.751 18.843 1.00 74.38 266 PRO A CA 1
ATOM 2152 C C . PRO A 1 266 ? 9.634 -21.044 18.282 1.00 74.38 266 PRO A C 1
ATOM 2154 O O . PRO A 1 266 ? 10.734 -21.312 18.757 1.00 74.38 266 PRO A O 1
ATOM 2157 N N . GLU A 1 267 ? 9.479 -20.186 17.268 1.00 74.94 267 GLU A N 1
ATOM 2158 C CA . GLU A 1 267 ? 10.598 -19.463 16.653 1.00 74.94 267 GLU A CA 1
ATOM 2159 C C . GLU A 1 267 ? 11.142 -18.392 17.605 1.00 74.94 267 GLU A C 1
ATOM 2161 O O . GLU A 1 267 ? 12.353 -18.186 17.691 1.00 74.94 267 GLU A O 1
ATOM 2166 N N . TYR A 1 268 ? 10.250 -17.790 18.395 1.00 70.00 268 TYR A N 1
ATOM 2167 C CA . TYR A 1 268 ? 10.565 -16.731 19.355 1.00 70.00 268 TYR A CA 1
ATOM 2168 C C . TYR A 1 268 ? 10.535 -17.179 20.826 1.00 70.00 268 TYR A C 1
ATOM 2170 O O . TYR A 1 268 ? 10.639 -16.335 21.718 1.00 70.00 268 TYR A O 1
ATOM 2178 N N . ASP A 1 269 ? 10.410 -18.488 21.083 1.00 77.19 269 ASP A N 1
ATOM 2179 C CA . ASP A 1 269 ? 10.249 -19.086 22.423 1.00 77.19 269 ASP A CA 1
ATOM 2180 C C . ASP A 1 269 ? 9.118 -18.417 23.237 1.00 77.19 269 ASP A C 1
ATOM 2182 O O . ASP A 1 269 ? 9.199 -18.239 24.457 1.00 77.19 269 ASP A O 1
ATOM 2186 N N . GLU A 1 270 ? 8.045 -17.993 22.554 1.00 78.06 270 GLU A N 1
ATOM 2187 C CA . GLU A 1 270 ? 6.916 -17.307 23.178 1.00 78.06 270 GLU A CA 1
ATOM 2188 C C . GLU A 1 270 ? 5.775 -18.302 23.451 1.00 78.06 270 GLU A C 1
ATOM 2190 O O . GLU A 1 270 ? 5.205 -18.883 22.522 1.00 78.06 270 GLU A O 1
ATOM 2195 N N . PRO A 1 271 ? 5.391 -18.532 24.722 1.00 86.00 271 PRO A N 1
ATOM 2196 C CA . PRO A 1 271 ? 4.272 -19.408 25.029 1.00 86.00 271 PRO A CA 1
ATOM 2197 C C . PRO A 1 271 ? 2.948 -18.763 24.610 1.00 86.00 271 PRO A C 1
ATOM 2199 O O . PRO A 1 271 ? 2.792 -17.539 24.660 1.00 86.00 271 PRO A O 1
ATOM 2202 N N . ALA A 1 272 ? 1.962 -19.604 24.281 1.00 89.81 272 ALA A N 1
ATOM 2203 C CA . ALA A 1 272 ? 0.598 -19.151 24.031 1.00 89.81 272 ALA A CA 1
ATOM 2204 C C . ALA A 1 272 ? 0.094 -18.335 25.225 1.00 89.81 272 ALA A C 1
ATOM 2206 O O . ALA A 1 272 ? 0.261 -18.723 26.389 1.00 89.81 272 ALA A O 1
ATOM 2207 N N . GLY A 1 273 ? -0.537 -17.205 24.940 1.00 89.44 273 GLY A N 1
ATOM 2208 C CA . GLY A 1 273 ? -0.896 -16.254 25.973 1.00 89.44 273 GLY A CA 1
ATOM 2209 C C . GLY A 1 273 ? -2.072 -15.383 25.589 1.00 89.44 273 GLY A C 1
ATOM 2210 O O . GLY A 1 273 ? -2.585 -15.412 24.473 1.00 89.44 273 GLY A O 1
ATOM 2211 N N . GLU A 1 274 ? -2.535 -14.614 26.567 1.00 92.31 274 GLU A N 1
ATOM 2212 C CA . GLU A 1 274 ? -3.628 -13.671 26.379 1.00 92.31 274 GLU A CA 1
ATOM 2213 C C . GLU A 1 274 ? -3.313 -12.370 27.099 1.00 92.31 274 GLU A C 1
ATOM 2215 O O . GLU A 1 274 ? -2.796 -12.358 28.223 1.00 92.31 274 GLU A O 1
ATOM 2220 N N . ARG A 1 275 ? -3.664 -11.247 26.475 1.00 89.69 275 ARG A N 1
ATOM 2221 C CA . ARG A 1 275 ? -3.456 -9.929 27.061 1.00 89.69 275 ARG A CA 1
ATOM 2222 C C . ARG A 1 275 ? -4.560 -8.965 26.669 1.00 89.69 275 ARG A C 1
ATOM 2224 O O . ARG A 1 275 ? -4.910 -8.816 25.504 1.00 89.69 275 ARG A O 1
ATOM 2231 N N . TRP A 1 276 ? -5.047 -8.237 27.669 1.00 89.81 276 TRP A N 1
ATOM 2232 C CA . TRP A 1 276 ? -5.857 -7.045 27.450 1.00 89.81 276 TRP A CA 1
ATOM 2233 C C . TRP A 1 276 ? -4.992 -5.916 26.886 1.00 89.81 276 TRP A C 1
ATOM 2235 O O . TRP A 1 276 ? -4.045 -5.467 27.545 1.00 89.81 276 TRP A O 1
ATOM 2245 N N . ILE A 1 277 ? -5.336 -5.446 25.689 1.00 88.75 277 ILE A N 1
ATOM 2246 C CA . ILE A 1 277 ? -4.638 -4.378 24.972 1.00 88.75 277 ILE A CA 1
ATOM 2247 C C . ILE A 1 277 ? -5.635 -3.265 24.638 1.00 88.75 277 ILE A C 1
ATOM 2249 O O . ILE A 1 277 ? -6.761 -3.514 24.211 1.00 88.75 277 ILE A O 1
ATOM 2253 N N . ALA A 1 278 ? -5.212 -2.021 24.864 1.00 87.75 278 ALA A N 1
ATOM 2254 C CA . ALA A 1 278 ? -5.927 -0.839 24.405 1.00 87.75 278 ALA A CA 1
ATOM 2255 C C . ALA A 1 278 ? -5.381 -0.470 23.028 1.00 87.75 278 ALA A C 1
ATOM 2257 O O . ALA A 1 278 ? -4.296 0.107 22.917 1.00 87.75 278 ALA A O 1
ATOM 2258 N N . PHE A 1 279 ? -6.110 -0.851 21.988 1.00 86.19 279 PHE A N 1
ATOM 2259 C CA . PHE A 1 279 ? -5.791 -0.441 20.631 1.00 86.19 279 PHE A CA 1
ATOM 2260 C C . PHE A 1 279 ? -6.281 0.984 20.386 1.00 86.19 279 PHE A C 1
ATOM 2262 O O . PHE A 1 279 ? -7.304 1.409 20.917 1.00 86.19 279 PHE A O 1
ATOM 2269 N N . LEU A 1 280 ? -5.518 1.733 19.595 1.00 86.88 280 LEU A N 1
ATOM 2270 C CA . LEU A 1 280 ? -5.849 3.106 19.225 1.00 86.88 280 LEU A CA 1
ATOM 2271 C C . LEU A 1 280 ? -6.165 3.144 17.728 1.00 86.88 280 LEU A C 1
ATOM 2273 O O . LEU A 1 280 ? -5.362 2.607 16.958 1.00 86.88 280 LEU A O 1
ATOM 2277 N N . PRO A 1 281 ? -7.261 3.792 17.289 1.00 86.75 281 PRO A N 1
ATOM 2278 C CA . PRO A 1 281 ? -7.570 3.941 15.865 1.00 86.75 281 PRO A CA 1
ATOM 2279 C C . PRO A 1 281 ? -6.426 4.595 15.086 1.00 86.75 281 PRO A C 1
ATOM 2281 O O . PRO A 1 281 ? -6.113 4.191 13.978 1.00 86.75 281 PRO A O 1
ATOM 2284 N N . GLU A 1 282 ? -5.717 5.540 15.702 1.00 86.12 282 GLU A N 1
ATOM 2285 C CA . GLU A 1 282 ? -4.563 6.224 15.103 1.00 86.12 282 GLU A CA 1
ATOM 2286 C C . GLU A 1 282 ? -3.366 5.301 14.827 1.00 86.12 282 GLU A C 1
ATOM 2288 O O . GLU A 1 282 ? -2.479 5.652 14.053 1.00 86.12 282 GLU A O 1
ATOM 2293 N N . LYS A 1 283 ? -3.314 4.129 15.471 1.00 88.56 283 LYS A N 1
ATOM 2294 C CA . LYS A 1 283 ? -2.277 3.106 15.272 1.00 88.56 283 LYS A CA 1
ATOM 2295 C C . LYS A 1 283 ? -2.716 1.984 14.327 1.00 88.56 283 LYS A C 1
ATOM 2297 O O . LYS A 1 283 ? -1.988 1.001 14.174 1.00 88.56 283 LYS A O 1
ATOM 2302 N N . TRP A 1 284 ? -3.894 2.120 13.725 1.00 90.50 284 TRP A N 1
ATOM 2303 C CA . TRP A 1 284 ? -4.395 1.193 12.725 1.00 90.50 284 TRP A CA 1
ATOM 2304 C C . TRP A 1 284 ? -3.456 1.136 11.524 1.00 90.50 284 TRP A C 1
ATOM 2306 O O . TRP A 1 284 ? -3.104 2.171 10.959 1.00 90.50 284 TRP A O 1
ATOM 2316 N N . ASN A 1 285 ? -3.047 -0.078 11.163 1.00 88.25 285 ASN A N 1
ATOM 2317 C CA . ASN A 1 285 ? -2.197 -0.368 10.017 1.00 88.25 285 ASN A CA 1
ATOM 2318 C C . ASN A 1 285 ? -0.882 0.440 9.986 1.00 88.25 285 ASN A C 1
ATOM 2320 O O . ASN A 1 285 ? -0.409 0.839 8.928 1.00 88.25 285 ASN A O 1
ATOM 2324 N N . ARG A 1 286 ? -0.298 0.724 11.163 1.00 85.00 286 ARG A N 1
ATOM 2325 C CA . ARG A 1 286 ? 0.991 1.428 11.295 1.00 85.00 286 ARG A CA 1
ATOM 2326 C C . ARG A 1 286 ? 2.052 0.527 11.937 1.00 85.00 286 ARG A C 1
ATOM 2328 O O . ARG A 1 286 ? 1.762 -0.050 12.986 1.00 85.00 286 ARG A O 1
ATOM 2335 N N . PRO A 1 287 ? 3.301 0.486 11.426 1.00 84.75 287 PRO A N 1
ATOM 2336 C CA . PRO A 1 287 ? 4.405 -0.315 11.981 1.00 84.75 287 PRO A CA 1
ATOM 2337 C C . PRO A 1 287 ? 5.036 0.336 13.235 1.00 84.75 287 PRO A C 1
ATOM 2339 O O . PRO A 1 287 ? 6.243 0.582 13.355 1.00 84.75 287 PRO A O 1
ATOM 2342 N N . VAL A 1 288 ? 4.193 0.675 14.206 1.00 86.94 288 VAL A N 1
ATOM 2343 C CA . VAL A 1 288 ? 4.567 1.255 15.501 1.00 86.94 288 VAL A CA 1
ATOM 2344 C C . VAL A 1 288 ? 4.279 0.254 16.609 1.00 86.94 288 VAL A C 1
ATOM 2346 O O . VAL A 1 288 ? 3.453 -0.628 16.439 1.00 86.94 288 VAL A O 1
ATOM 2349 N N . SER A 1 289 ? 4.917 0.383 17.773 1.00 87.56 289 SER A N 1
ATOM 2350 C CA . SER A 1 289 ? 4.656 -0.538 18.886 1.00 87.56 289 SER A CA 1
ATOM 2351 C C . SER A 1 289 ? 3.173 -0.525 19.277 1.00 87.56 289 SER A C 1
ATOM 2353 O O . SER A 1 289 ? 2.604 0.543 19.560 1.00 87.56 289 SER A O 1
ATOM 2355 N N . TYR A 1 290 ? 2.570 -1.716 19.310 1.00 88.25 290 TYR A N 1
ATOM 2356 C CA . TYR A 1 290 ? 1.129 -1.934 19.478 1.00 88.25 290 TYR A CA 1
ATOM 2357 C C . TYR A 1 290 ? 0.267 -1.316 18.362 1.00 88.25 290 TYR A C 1
ATOM 2359 O O . TYR A 1 290 ? -0.904 -0.997 18.577 1.00 88.25 290 TYR A O 1
ATOM 2367 N N . GLY A 1 291 ? 0.854 -1.105 17.184 1.00 89.00 291 GLY A N 1
ATOM 2368 C CA . GLY A 1 291 ? 0.120 -0.998 15.930 1.00 89.00 291 GLY A CA 1
ATOM 2369 C C . GLY A 1 291 ? -0.671 -2.271 15.687 1.00 89.00 291 GLY A C 1
ATOM 2370 O O . GLY A 1 291 ? -0.292 -3.333 16.177 1.00 89.00 291 GLY A O 1
ATOM 2371 N N . TRP A 1 292 ? -1.800 -2.164 15.003 1.00 92.25 292 TRP A N 1
ATOM 2372 C CA . TRP A 1 292 ? -2.705 -3.297 14.832 1.00 92.25 292 TRP A CA 1
ATOM 2373 C C . TRP A 1 292 ? -3.417 -3.226 13.492 1.00 92.25 292 TRP A C 1
ATOM 2375 O O . TRP A 1 292 ? -3.649 -2.134 12.970 1.00 92.25 292 TRP A O 1
ATOM 2385 N N . ARG A 1 293 ? -3.745 -4.388 12.938 1.00 91.81 293 ARG A N 1
ATOM 2386 C CA . ARG A 1 293 ? -4.475 -4.531 11.677 1.00 91.81 293 ARG A CA 1
ATOM 2387 C C . ARG A 1 293 ? -5.220 -5.863 11.638 1.00 91.81 293 ARG A C 1
ATOM 2389 O O . ARG A 1 293 ? -4.992 -6.713 12.498 1.00 91.81 293 ARG A O 1
ATOM 2396 N N . LEU A 1 294 ? -6.120 -6.052 10.674 1.00 90.19 294 LEU A N 1
ATOM 2397 C CA . LEU A 1 294 ? -6.726 -7.370 10.466 1.00 90.19 294 LEU A CA 1
ATOM 2398 C C . LEU A 1 294 ? -5.669 -8.349 9.959 1.00 90.19 294 LEU A C 1
ATOM 2400 O O . LEU A 1 294 ? -4.841 -7.993 9.124 1.00 90.19 294 LEU A O 1
ATOM 2404 N N . ASP A 1 295 ? -5.715 -9.580 10.445 1.00 88.19 295 ASP A N 1
ATOM 2405 C CA . ASP A 1 295 ? -4.871 -10.643 9.911 1.00 88.19 295 ASP A CA 1
ATOM 2406 C C . ASP A 1 295 ? -5.226 -10.907 8.433 1.00 88.19 295 ASP A C 1
ATOM 2408 O O . ASP A 1 295 ? -6.404 -10.795 8.064 1.00 88.19 295 ASP A O 1
ATOM 2412 N N . PRO A 1 296 ? -4.260 -11.269 7.568 1.00 83.38 296 PRO A N 1
ATOM 2413 C CA . PRO A 1 296 ? -4.529 -11.602 6.170 1.00 83.38 296 PRO A CA 1
ATOM 2414 C C . PRO A 1 296 ? -5.674 -12.607 5.954 1.00 83.38 296 PRO A C 1
ATOM 2416 O O . PRO A 1 296 ? -6.348 -12.536 4.922 1.00 83.38 296 PRO A O 1
ATOM 2419 N N . ARG A 1 297 ? -5.949 -13.498 6.920 1.00 82.62 297 ARG A N 1
ATOM 2420 C CA . ARG A 1 297 ? -7.092 -14.434 6.914 1.00 82.62 297 ARG A CA 1
ATOM 2421 C C . ARG A 1 297 ? -8.450 -13.728 6.860 1.00 82.62 297 ARG A C 1
ATOM 2423 O O . ARG A 1 297 ? -9.392 -14.258 6.276 1.00 82.62 297 ARG A O 1
ATOM 2430 N N . GLU A 1 298 ? -8.555 -12.540 7.448 1.00 83.75 298 GLU A N 1
ATOM 2431 C CA . GLU A 1 298 ? -9.794 -11.760 7.543 1.00 83.75 298 GLU A CA 1
ATOM 2432 C C . GLU A 1 298 ? -9.999 -10.815 6.347 1.00 83.75 298 GLU A C 1
ATOM 2434 O O . GLU A 1 298 ? -11.097 -10.300 6.146 1.00 83.75 298 GLU A O 1
ATOM 2439 N N . LEU A 1 299 ? -8.974 -10.602 5.515 1.00 76.56 299 LEU A N 1
ATOM 2440 C CA . LEU A 1 299 ? -9.015 -9.673 4.373 1.00 76.56 299 LEU A CA 1
ATOM 2441 C C . LEU A 1 299 ? -9.678 -10.266 3.116 1.00 76.56 299 LEU A C 1
ATOM 2443 O O . LEU A 1 299 ? -9.554 -9.715 2.019 1.00 76.56 299 LEU A O 1
ATOM 2447 N N . GLY A 1 300 ? -10.373 -11.397 3.275 1.00 59.94 300 GLY A N 1
ATOM 2448 C CA . GLY A 1 300 ? -10.944 -12.211 2.205 1.00 59.94 300 GLY A CA 1
ATOM 2449 C C . GLY A 1 300 ? -9.872 -12.983 1.434 1.00 59.94 300 GLY A C 1
ATOM 2450 O O . GLY A 1 300 ? -8.792 -12.480 1.156 1.00 59.94 300 GLY A O 1
ATOM 2451 N N . ALA A 1 301 ? -10.135 -14.220 1.030 1.00 41.38 301 ALA A N 1
ATOM 2452 C CA . ALA A 1 301 ? -9.316 -14.819 -0.015 1.00 41.38 301 ALA A CA 1
ATOM 2453 C C . ALA A 1 301 ? -9.633 -14.077 -1.322 1.00 41.38 301 ALA A C 1
ATOM 2455 O O . ALA A 1 301 ? -10.750 -14.185 -1.827 1.00 41.38 301 ALA A O 1
ATOM 2456 N N . THR A 1 302 ? -8.669 -13.392 -1.934 1.00 41.47 302 THR A N 1
ATOM 2457 C CA . THR A 1 302 ? -8.656 -13.292 -3.399 1.00 41.47 302 THR A CA 1
ATOM 2458 C C . THR A 1 302 ? -8.332 -14.683 -3.950 1.00 41.47 302 THR A C 1
ATOM 2460 O O . THR A 1 302 ? -7.263 -14.940 -4.492 1.00 41.47 302 THR A O 1
ATOM 2463 N N . GLY A 1 303 ? -9.260 -15.621 -3.744 1.00 32.06 303 GLY A N 1
ATOM 2464 C CA . GLY A 1 303 ? -9.321 -16.847 -4.517 1.00 32.06 303 GLY A CA 1
ATOM 2465 C C . GLY A 1 303 ? -9.671 -16.509 -5.969 1.00 32.06 303 GLY A C 1
ATOM 2466 O O . GLY A 1 303 ? -10.168 -15.408 -6.239 1.00 32.06 303 GLY A O 1
ATOM 2467 N N . PRO A 1 304 ? -9.406 -17.428 -6.914 1.00 28.34 304 PRO A N 1
ATOM 2468 C CA . PRO A 1 304 ? -9.787 -17.241 -8.309 1.00 28.34 304 PRO A CA 1
ATOM 2469 C C . PRO A 1 304 ? -11.280 -16.891 -8.404 1.00 28.34 304 PRO A C 1
ATOM 2471 O O . PRO A 1 304 ? -12.049 -17.269 -7.512 1.00 28.34 304 PRO A O 1
ATOM 2474 N N . PRO A 1 305 ? -11.689 -16.138 -9.445 1.00 32.91 305 PRO A N 1
ATOM 2475 C CA . PRO A 1 305 ? -13.059 -15.667 -9.581 1.00 32.91 305 PRO A CA 1
ATOM 2476 C C . PRO A 1 305 ? -14.007 -16.840 -9.374 1.00 32.91 305 PRO A C 1
ATOM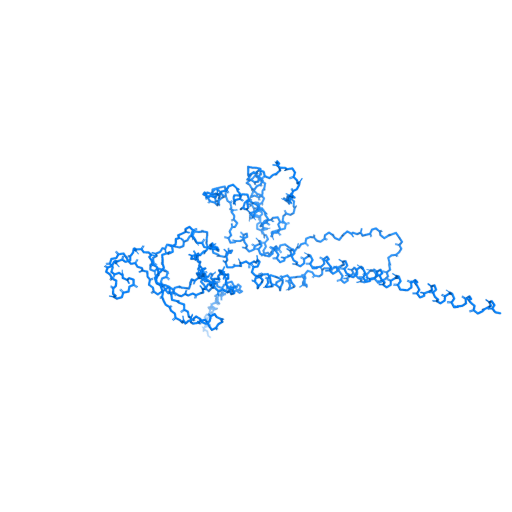 2478 O O . PRO A 1 305 ? -13.864 -17.874 -10.027 1.00 32.91 305 PRO A O 1
ATOM 2481 N N . ARG A 1 306 ? -14.959 -16.680 -8.448 1.00 32.44 306 ARG A N 1
ATOM 2482 C CA . ARG A 1 306 ? -16.123 -17.558 -8.397 1.00 32.44 306 ARG A CA 1
ATOM 2483 C C . ARG A 1 306 ? -16.731 -17.515 -9.789 1.00 32.44 306 ARG A C 1
ATOM 2485 O O . ARG A 1 306 ? -17.251 -16.479 -10.202 1.00 32.44 306 ARG A O 1
ATOM 2492 N N . THR A 1 307 ? -16.587 -18.614 -10.520 1.00 29.36 307 THR A N 1
ATOM 2493 C CA . THR A 1 307 ? -17.353 -18.870 -11.728 1.00 29.36 307 THR A CA 1
ATOM 2494 C C . THR A 1 307 ? -18.809 -18.621 -11.346 1.00 29.36 307 THR A C 1
ATOM 2496 O O . THR A 1 307 ? -19.240 -19.149 -10.314 1.00 29.36 307 THR A O 1
ATOM 2499 N N . PRO A 1 308 ? -19.544 -17.754 -12.059 1.00 29.73 308 PRO A N 1
ATOM 2500 C CA . PRO A 1 308 ? -20.961 -17.607 -11.788 1.00 29.73 308 PRO A CA 1
ATOM 2501 C C . PRO A 1 308 ? -21.580 -18.999 -11.903 1.00 29.73 308 PRO A C 1
ATOM 2503 O O . PRO A 1 308 ? -21.358 -19.691 -12.897 1.00 29.73 308 PRO A O 1
ATOM 2506 N N . LEU A 1 309 ? -22.278 -19.421 -10.847 1.00 30.66 309 LEU A N 1
ATOM 2507 C CA . LEU A 1 309 ? -23.215 -20.530 -10.925 1.00 30.66 309 LEU A CA 1
ATOM 2508 C C . LEU A 1 309 ? -24.185 -20.155 -12.043 1.00 30.66 309 LEU A C 1
ATOM 2510 O O . LEU A 1 309 ? -24.979 -19.230 -11.895 1.00 30.66 309 LEU A O 1
ATOM 2514 N N . ILE A 1 310 ? -24.017 -20.801 -13.192 1.00 33.41 310 ILE A N 1
ATOM 2515 C CA . ILE A 1 310 ? -25.069 -20.888 -14.187 1.00 33.41 310 ILE A CA 1
ATOM 2516 C C . ILE A 1 310 ? -26.126 -21.725 -13.479 1.00 33.41 310 ILE A C 1
ATOM 2518 O O . ILE A 1 310 ? -25.891 -22.898 -13.194 1.00 33.41 310 ILE A O 1
ATOM 2522 N N . GLU A 1 311 ? -27.215 -21.080 -13.072 1.00 33.41 311 GLU A N 1
ATOM 2523 C CA . GLU A 1 311 ? -28.444 -21.792 -12.762 1.00 33.41 311 GLU A CA 1
ATOM 2524 C C . GLU A 1 311 ? -28.783 -22.567 -14.035 1.00 33.41 311 GLU A C 1
ATOM 2526 O O . GLU A 1 311 ? -29.024 -21.972 -15.086 1.00 33.41 311 GLU A O 1
ATOM 2531 N N . GLU A 1 312 ? -28.645 -23.890 -13.974 1.00 33.53 312 GLU A N 1
ATOM 2532 C CA . GLU A 1 312 ? -29.174 -24.772 -15.001 1.00 33.53 312 GLU A CA 1
ATOM 2533 C C . GLU A 1 312 ? -30.679 -24.498 -15.038 1.00 33.53 312 GLU A C 1
ATOM 2535 O O . GLU A 1 312 ? -31.397 -24.812 -14.088 1.00 33.53 312 GLU A O 1
ATOM 2540 N N . GLU A 1 313 ? -31.136 -23.819 -16.093 1.00 33.28 313 GLU A N 1
ATOM 2541 C CA . GLU A 1 313 ? -32.549 -23.781 -16.440 1.00 33.28 313 GLU A CA 1
ATOM 2542 C C . GLU A 1 313 ? -32.993 -25.239 -16.575 1.00 33.28 313 GLU A C 1
ATOM 2544 O O . GLU A 1 313 ? -32.547 -25.954 -17.475 1.00 33.28 313 GLU A O 1
ATOM 2549 N N . GLU A 1 314 ? -33.818 -25.696 -15.631 1.00 35.00 314 GLU A N 1
ATOM 2550 C CA . GLU A 1 314 ? -34.557 -26.943 -15.757 1.00 35.00 314 GLU A CA 1
ATOM 2551 C C . GLU A 1 314 ? -35.312 -26.890 -17.091 1.00 35.00 314 GLU A C 1
ATOM 2553 O O . GLU A 1 314 ? -36.233 -26.090 -17.268 1.00 35.00 314 GLU A O 1
ATOM 2558 N N . GLU A 1 315 ? -34.893 -27.717 -18.054 1.00 37.38 315 GLU A N 1
ATOM 2559 C CA . GLU A 1 315 ? -35.668 -27.984 -19.260 1.00 37.38 315 GLU A CA 1
ATOM 2560 C C . GLU A 1 315 ? -37.028 -28.538 -18.825 1.00 37.38 315 GLU A C 1
ATOM 2562 O O . GLU A 1 315 ? -37.166 -29.697 -18.428 1.00 37.38 315 GLU A O 1
ATOM 2567 N N . GLU A 1 316 ? -38.038 -27.674 -18.878 1.00 38.28 316 GLU A N 1
ATOM 2568 C CA . GLU A 1 316 ? -39.433 -28.020 -18.671 1.00 38.28 316 GLU A CA 1
ATOM 2569 C C . GLU A 1 316 ? -39.836 -29.043 -19.748 1.00 38.28 316 GLU A C 1
ATOM 2571 O O . GLU A 1 316 ? -39.992 -28.737 -20.934 1.00 38.28 316 GLU A O 1
ATOM 2576 N N . GLU A 1 317 ? -39.929 -30.305 -19.328 1.00 39.59 317 GLU A N 1
ATOM 2577 C CA . GLU A 1 317 ? -40.278 -31.449 -20.160 1.00 39.59 317 GLU A CA 1
ATOM 2578 C C . GLU A 1 317 ? -41.663 -31.224 -20.794 1.00 39.59 317 GLU A C 1
ATOM 2580 O O . GLU A 1 317 ? -42.706 -31.285 -20.138 1.00 39.59 317 GLU A O 1
ATOM 2585 N N . ALA A 1 318 ? -41.681 -30.940 -22.099 1.00 45.06 318 ALA A N 1
ATOM 2586 C CA . ALA A 1 318 ? -42.911 -30.725 -22.850 1.00 45.06 318 ALA A CA 1
ATOM 2587 C C . ALA A 1 318 ? -43.838 -31.960 -22.758 1.00 45.06 318 ALA A C 1
ATOM 2589 O O . ALA A 1 318 ? -43.402 -33.092 -23.006 1.00 45.06 318 ALA A O 1
ATOM 2590 N N . PRO A 1 319 ? -45.141 -31.785 -22.466 1.00 45.00 319 PRO A N 1
ATOM 2591 C CA . PRO A 1 319 ? -46.045 -32.904 -22.251 1.00 45.00 319 PRO A CA 1
ATOM 2592 C C . PRO A 1 319 ? -46.272 -33.681 -23.550 1.00 45.00 319 PRO A C 1
ATOM 2594 O O . PRO A 1 319 ? -46.827 -33.174 -24.529 1.00 45.00 319 PRO A O 1
ATOM 2597 N N . ARG A 1 320 ? -45.888 -34.964 -23.541 1.00 43.47 320 ARG A N 1
ATOM 2598 C CA . ARG A 1 320 ? -46.239 -35.929 -24.588 1.00 43.47 320 ARG A CA 1
ATOM 2599 C C . ARG A 1 320 ? -47.760 -36.020 -24.714 1.00 43.47 320 ARG A C 1
ATOM 2601 O O . ARG A 1 320 ? -48.442 -36.579 -23.855 1.00 43.47 320 ARG A O 1
ATOM 2608 N N . ALA A 1 321 ? -48.277 -35.502 -25.823 1.00 42.97 321 ALA A N 1
ATOM 2609 C CA . ALA A 1 321 ? -49.657 -35.687 -26.234 1.00 42.97 321 ALA A CA 1
ATOM 2610 C C . ALA A 1 321 ? -49.948 -37.185 -26.418 1.00 42.97 321 ALA A C 1
ATOM 2612 O O . ALA A 1 321 ? -49.363 -37.847 -27.275 1.00 42.97 321 ALA A O 1
ATOM 2613 N N . ARG A 1 322 ? -50.867 -37.718 -25.609 1.00 45.09 322 ARG A N 1
ATOM 2614 C CA . ARG A 1 322 ? -51.505 -39.009 -25.875 1.00 45.09 322 ARG A CA 1
ATOM 2615 C C . ARG A 1 322 ? -52.496 -38.826 -27.026 1.00 45.09 322 ARG A C 1
ATOM 2617 O O . ARG A 1 322 ? -53.429 -38.031 -26.909 1.00 45.09 322 ARG A O 1
ATOM 2624 N N . ARG A 1 323 ? -52.307 -39.580 -28.103 1.00 42.44 323 ARG A N 1
ATOM 2625 C CA . ARG A 1 323 ? -53.375 -40.006 -29.009 1.00 42.44 323 ARG A CA 1
ATOM 2626 C C . ARG A 1 323 ? -53.280 -41.504 -29.191 1.00 42.44 323 ARG A C 1
ATOM 2628 O O . ARG A 1 323 ? -52.133 -41.984 -29.324 1.00 42.44 323 ARG A O 1
#

Sequence (323 aa):
MARRRLPDALKEGRAEVLSHDQEKLLRREEAVQRQLNAAVERYAAALELFDQWRAQGVKTAAELERALGGKSEPEQLAELRRQIEMRTVGCGWTHFETKWGFFSDERSHKIEDLKRMLLDDILPYEFQLRRLKKLPTEAAPPQLRVRSIKTLGTADADVLRLEQQSIFNVSNLLPKAKAARERREAAGISDSVEVRQDREAPPFDTRLVGKWLEVCWPYKEEGRTVKIWAAGRVKRVADGLTDKRSPRARKILPAGMLLWAWDADPEYDEPAGERWIAFLPEKWNRPVSYGWRLDPRELGATGPPRTPLIEEEEEEEAPRARR